Protein AF-0000000078665492 (afdb_homodimer)

Sequence (278 aa):
MVQIDEDIIRLIIKQDHVVLVGSVSAEGIPNISPRYVLGILQNEKLLFADAFTNKTFHNINSWPKVSVAIFDRDTRGGYQLKGSAEEVTDPKLVLQAETRLKEFGILEKPKKVWTLAVKEVFSLEPSAKSRHSFSPYYRMVQIDEDIIRLIIKQDHVVLVGSVSAEGIPNISPRYVLGILQNEKLLFADAFTNKTFHNINSWPKVSVAIFDRDTRGGYQLKGSAEEVTDPKLVLQAETRLKEFGILEKPKKVWTLAVKEVFSLEPSAKSRHSFSPYYR

Structure (mmCIF, N/CA/C/O backbone):
data_AF-0000000078665492-model_v1
#
loop_
_entity.id
_entity.type
_entity.pdbx_description
1 polymer "Putative pyridoxamine 5'-phosphate oxidase FMN-binding protein"
#
loop_
_atom_site.group_PDB
_atom_site.id
_atom_site.type_symbol
_atom_site.label_atom_id
_atom_site.label_alt_id
_atom_site.label_comp_id
_atom_site.label_asym_id
_atom_site.label_entity_id
_atom_site.label_seq_id
_atom_site.pdbx_PDB_ins_code
_atom_site.Cartn_x
_atom_site.Cartn_y
_atom_site.Cartn_z
_atom_site.occupancy
_atom_site.B_iso_or_equiv
_atom_site.auth_seq_id
_atom_site.auth_comp_id
_atom_site.auth_asym_id
_atom_site.auth_atom_id
_atom_site.pdbx_PDB_model_num
ATOM 1 N N . MET A 1 1 ? 18.812 14.086 7.527 1 66.5 1 MET A N 1
ATOM 2 C CA . MET A 1 1 ? 17.484 13.672 7.094 1 66.5 1 MET A CA 1
ATOM 3 C C . MET A 1 1 ? 17.406 13.57 5.574 1 66.5 1 MET A C 1
ATOM 5 O O . MET A 1 1 ? 18.172 14.227 4.871 1 66.5 1 MET A O 1
ATOM 9 N N . VAL A 1 2 ? 16.672 12.555 5.051 1 83.81 2 VAL A N 1
ATOM 10 C CA . VAL A 1 2 ? 16.562 12.328 3.613 1 83.81 2 VAL A CA 1
ATOM 11 C C . VAL A 1 2 ? 15.617 13.352 2.992 1 83.81 2 VAL A C 1
ATOM 13 O O . VAL A 1 2 ? 14.594 13.695 3.58 1 83.81 2 VAL A O 1
ATOM 16 N N . GLN A 1 3 ? 16.016 13.945 1.972 1 89 3 GLN A N 1
ATOM 17 C CA . GLN A 1 3 ? 15.195 14.953 1.305 1 89 3 GLN A CA 1
ATOM 18 C C . GLN A 1 3 ? 14.234 14.312 0.306 1 89 3 GLN A C 1
ATOM 20 O O . GLN A 1 3 ? 14.602 13.359 -0.39 1 89 3 GLN A O 1
ATOM 25 N N . ILE A 1 4 ? 13.023 14.875 0.315 1 94.56 4 ILE A N 1
ATOM 26 C CA . ILE A 1 4 ? 12.047 14.539 -0.717 1 94.56 4 ILE A CA 1
ATOM 27 C C . ILE A 1 4 ? 12.375 15.297 -2.002 1 94.56 4 ILE A C 1
ATOM 29 O O . ILE A 1 4 ? 12.133 16.5 -2.092 1 94.56 4 ILE A O 1
ATOM 33 N N . ASP A 1 5 ? 12.828 14.594 -2.982 1 92.19 5 ASP A N 1
ATOM 34 C CA . ASP A 1 5 ? 13.352 15.266 -4.164 1 92.19 5 ASP A CA 1
ATOM 35 C C . ASP A 1 5 ? 12.227 15.688 -5.105 1 92.19 5 ASP A C 1
ATOM 37 O O . ASP A 1 5 ? 11.062 15.352 -4.875 1 92.19 5 ASP A O 1
ATOM 41 N N . GLU A 1 6 ? 12.617 16.5 -6.09 1 95 6 GLU A N 1
ATOM 42 C CA . GLU A 1 6 ? 11.664 17.109 -7.016 1 95 6 GLU A CA 1
ATOM 43 C C . GLU A 1 6 ? 10.898 16.047 -7.789 1 95 6 GLU A C 1
ATOM 45 O O . GLU A 1 6 ? 9.719 16.219 -8.102 1 95 6 GLU A O 1
ATOM 50 N N . ASP A 1 7 ? 11.547 14.953 -8.102 1 95.25 7 ASP A N 1
ATOM 51 C CA . ASP A 1 7 ? 10.891 13.875 -8.836 1 95.25 7 ASP A CA 1
ATOM 52 C C . ASP A 1 7 ? 9.734 13.281 -8.023 1 95.25 7 ASP A C 1
ATOM 54 O O . ASP A 1 7 ? 8.688 12.945 -8.578 1 95.25 7 ASP A O 1
ATOM 58 N N . ILE A 1 8 ? 9.984 13.156 -6.738 1 96.88 8 ILE A N 1
ATOM 59 C CA . ILE A 1 8 ? 8.953 12.625 -5.855 1 96.88 8 ILE A CA 1
ATOM 60 C C . ILE A 1 8 ? 7.789 13.609 -5.773 1 96.88 8 ILE A C 1
ATOM 62 O O . ILE A 1 8 ? 6.625 13.219 -5.867 1 96.88 8 ILE A O 1
ATOM 66 N N . ILE A 1 9 ? 8.117 14.883 -5.648 1 97.38 9 ILE A N 1
ATOM 67 C CA . ILE A 1 9 ? 7.098 15.914 -5.559 1 97.38 9 ILE A CA 1
ATOM 68 C C . ILE A 1 9 ? 6.266 15.938 -6.84 1 97.38 9 ILE A C 1
ATOM 70 O O . ILE A 1 9 ? 5.035 16 -6.785 1 97.38 9 ILE A O 1
ATOM 74 N N . ARG A 1 10 ? 6.883 15.836 -7.953 1 97.25 10 ARG A N 1
ATOM 75 C CA . ARG A 1 10 ? 6.191 15.82 -9.242 1 97.25 10 ARG A CA 1
ATOM 76 C C . ARG A 1 10 ? 5.25 14.625 -9.344 1 97.25 10 ARG A C 1
ATOM 78 O O . ARG A 1 10 ? 4.137 14.75 -9.859 1 97.25 10 ARG A O 1
ATOM 85 N N . LEU A 1 11 ? 5.703 13.539 -8.867 1 97.75 11 LEU A N 1
ATOM 86 C CA . LEU A 1 11 ? 4.871 12.344 -8.93 1 97.75 11 LEU A CA 1
ATOM 87 C C . LEU A 1 11 ? 3.666 12.477 -8.008 1 97.75 11 LEU A C 1
ATOM 89 O O . LEU A 1 11 ? 2.566 12.031 -8.352 1 97.75 11 LEU A O 1
ATOM 93 N N . ILE A 1 12 ? 3.875 13.094 -6.828 1 97.94 12 ILE A N 1
ATOM 94 C CA . ILE A 1 12 ? 2.77 13.336 -5.91 1 97.94 12 ILE A CA 1
ATOM 95 C C . ILE A 1 12 ? 1.707 14.195 -6.594 1 97.94 12 ILE A C 1
ATOM 97 O O . ILE A 1 12 ? 0.513 13.898 -6.516 1 97.94 12 ILE A O 1
ATOM 101 N N . ILE A 1 13 ? 2.156 15.164 -7.273 1 97.44 13 ILE A N 1
ATOM 102 C CA . ILE A 1 13 ? 1.24 16.047 -7.992 1 97.44 13 ILE A CA 1
ATOM 103 C C . ILE A 1 13 ? 0.535 15.258 -9.094 1 97.44 13 ILE A C 1
ATOM 105 O O . ILE A 1 13 ? -0.686 15.344 -9.25 1 97.44 13 ILE A O 1
ATOM 109 N N . LYS A 1 14 ? 1.279 14.453 -9.844 1 97 14 LYS A N 1
ATOM 110 C CA . LYS A 1 14 ? 0.728 13.656 -10.93 1 97 14 LYS A CA 1
ATOM 111 C C . LYS A 1 14 ? -0.356 12.711 -10.43 1 97 14 LYS A C 1
ATOM 113 O O . LYS A 1 14 ? -1.328 12.438 -11.133 1 97 14 LYS A O 1
ATOM 118 N N . GLN A 1 15 ? -0.177 12.25 -9.219 1 96.69 15 GLN A N 1
ATOM 119 C CA . GLN A 1 15 ? -1.107 11.289 -8.633 1 96.69 15 GLN A CA 1
ATOM 120 C C . GLN A 1 15 ? -2.195 11.992 -7.828 1 96.69 15 GLN A C 1
ATOM 122 O O . GLN A 1 15 ? -2.775 11.406 -6.914 1 96.69 15 GLN A O 1
ATOM 127 N N . ASP A 1 16 ? -2.4 13.281 -8.055 1 96.38 16 ASP A N 1
ATOM 128 C CA . ASP A 1 16 ? -3.445 14.109 -7.465 1 96.38 16 ASP A CA 1
ATOM 129 C C . ASP A 1 16 ? -3.338 14.125 -5.941 1 96.38 16 ASP A C 1
ATOM 131 O O . ASP A 1 16 ? -4.352 14.086 -5.242 1 96.38 16 ASP A O 1
ATOM 135 N N . HIS A 1 17 ? -2.131 13.977 -5.41 1 97.5 17 HIS A N 1
ATOM 136 C CA . HIS A 1 17 ? -1.796 14.117 -3.998 1 97.5 17 HIS A CA 1
ATOM 137 C C . HIS A 1 17 ? -2.301 12.922 -3.193 1 97.5 17 HIS A C 1
ATOM 139 O O . HIS A 1 17 ? -2.41 13 -1.967 1 97.5 17 HIS A O 1
ATOM 145 N N . VAL A 1 18 ? -2.697 11.852 -3.885 1 97.38 18 VAL A N 1
ATOM 146 C CA . VAL A 1 18 ? -3.064 10.633 -3.166 1 97.38 18 VAL A CA 1
ATOM 147 C C . VAL A 1 18 ? -1.862 9.695 -3.09 1 97.38 18 VAL A C 1
ATOM 149 O O . VAL A 1 18 ? -1.213 9.422 -4.102 1 97.38 18 VAL A O 1
ATOM 152 N N . VAL A 1 19 ? -1.552 9.273 -1.914 1 97.88 19 VAL A N 1
ATOM 153 C CA . VAL A 1 19 ? -0.499 8.297 -1.664 1 97.88 19 VAL A CA 1
ATOM 154 C C . VAL A 1 19 ? -1.058 7.133 -0.849 1 97.88 19 VAL A C 1
ATOM 156 O O . VAL A 1 19 ? -2.158 7.223 -0.3 1 97.88 19 VAL A O 1
ATOM 159 N N . LEU A 1 20 ? -0.34 6.012 -0.846 1 98.5 20 LEU A N 1
ATOM 160 C CA . LEU A 1 20 ? -0.715 4.859 -0.037 1 98.5 20 LEU A CA 1
ATOM 161 C C . LEU A 1 20 ? 0.144 4.773 1.221 1 98.5 20 LEU A C 1
ATOM 163 O O . LEU A 1 20 ? 1.368 4.652 1.134 1 98.5 20 LEU A O 1
ATOM 167 N N . VAL A 1 21 ? -0.507 4.832 2.328 1 98.69 21 VAL A N 1
ATOM 168 C CA . VAL A 1 21 ? 0.186 4.793 3.611 1 98.69 21 VAL A CA 1
ATOM 169 C C . VAL A 1 21 ? 0.13 3.381 4.188 1 98.69 21 VAL A C 1
ATOM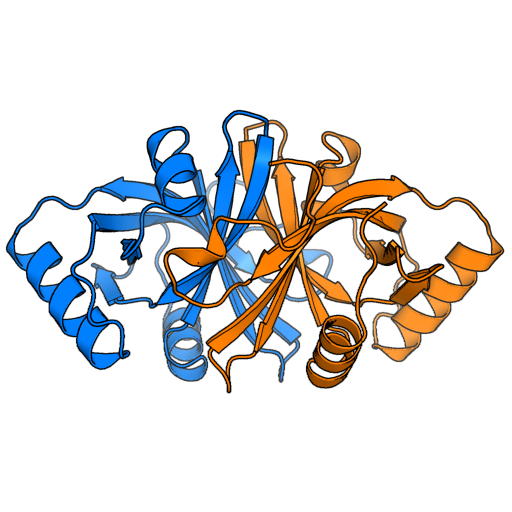 171 O O . VAL A 1 21 ? -0.948 2.789 4.293 1 98.69 21 VAL A O 1
ATOM 174 N N . GLY A 1 22 ? 1.291 2.848 4.465 1 98.88 22 GLY A N 1
ATOM 175 C CA . GLY A 1 22 ? 1.431 1.56 5.125 1 98.88 22 GLY A CA 1
ATOM 176 C C . GLY A 1 22 ? 1.683 1.679 6.617 1 98.88 22 GLY A C 1
ATOM 177 O O . GLY A 1 22 ? 2.496 2.496 7.051 1 98.88 22 GLY A O 1
ATOM 178 N N . SER A 1 23 ? 0.981 0.97 7.398 1 98.81 23 SER A N 1
ATOM 179 C CA . SER A 1 23 ? 1.121 0.913 8.852 1 98.81 23 SER A CA 1
ATOM 180 C C . SER A 1 23 ? 0.968 -0.515 9.359 1 98.81 23 SER A C 1
ATOM 182 O O . SER A 1 23 ? 0.713 -1.437 8.586 1 98.81 23 SER A O 1
ATOM 184 N N . VAL A 1 24 ? 1.261 -0.702 10.688 1 98.75 24 VAL A N 1
ATOM 185 C CA . VAL A 1 24 ? 1.229 -2.043 11.258 1 98.75 24 VAL A CA 1
ATOM 186 C C . VAL A 1 24 ? 0.445 -2.031 12.562 1 98.75 24 VAL A C 1
ATOM 188 O O . VAL A 1 24 ? 0.612 -1.126 13.391 1 98.75 24 VAL A O 1
ATOM 191 N N . SER A 1 25 ? -0.443 -3.018 12.68 1 98.25 25 SER A N 1
ATOM 192 C CA . SER A 1 25 ? -1.158 -3.148 13.945 1 98.25 25 SER A CA 1
ATOM 193 C C . SER A 1 25 ? -0.258 -3.729 15.031 1 98.25 25 SER A C 1
ATOM 195 O O . SER A 1 25 ? 0.854 -4.18 14.75 1 98.25 25 SER A O 1
ATOM 197 N N . ALA A 1 26 ? -0.796 -3.732 16.234 1 96.56 26 ALA A N 1
ATOM 198 C CA . ALA A 1 26 ? -0.068 -4.297 17.359 1 96.56 26 ALA A CA 1
ATOM 199 C C . ALA A 1 26 ? 0.173 -5.793 17.172 1 96.56 26 ALA A C 1
ATOM 201 O O . ALA A 1 26 ? 1.133 -6.348 17.719 1 96.56 26 ALA A O 1
ATOM 202 N N . GLU A 1 27 ? -0.638 -6.457 16.359 1 96.62 27 GLU A N 1
ATOM 203 C CA . GLU A 1 27 ? -0.534 -7.891 16.109 1 96.62 27 GLU A CA 1
ATOM 204 C C . GLU A 1 27 ? 0.339 -8.18 14.891 1 96.62 27 GLU A C 1
ATOM 206 O O . GLU A 1 27 ? 0.448 -9.328 14.453 1 96.62 27 GLU A O 1
ATOM 211 N N . GLY A 1 28 ? 0.886 -7.137 14.32 1 97.69 28 GLY A N 1
ATOM 212 C CA . GLY A 1 28 ? 1.784 -7.312 13.188 1 97.69 28 GLY A CA 1
ATOM 213 C C . GLY A 1 28 ? 1.059 -7.418 11.859 1 97.69 28 GLY A C 1
ATOM 214 O O . GLY A 1 28 ? 1.595 -7.969 10.898 1 97.69 28 GLY A O 1
ATOM 215 N N . ILE A 1 29 ? -0.16 -6.914 11.836 1 98.25 29 ILE A N 1
ATOM 216 C CA . ILE A 1 29 ? -0.934 -6.992 10.602 1 98.25 29 ILE A CA 1
ATOM 217 C C . ILE A 1 29 ? -0.705 -5.73 9.766 1 98.25 29 ILE A C 1
ATOM 219 O O . ILE A 1 29 ? -0.976 -4.621 10.227 1 98.25 29 ILE A O 1
ATOM 223 N N . PRO A 1 30 ? -0.19 -5.914 8.562 1 98.81 30 PRO A N 1
ATOM 224 C CA . PRO A 1 30 ? 0.014 -4.734 7.719 1 98.81 30 PRO A CA 1
ATOM 225 C C . PRO A 1 30 ? -1.299 -4.113 7.246 1 98.81 30 PRO A C 1
ATOM 227 O O . PRO A 1 30 ? -2.275 -4.832 7.012 1 98.81 30 PRO A O 1
ATOM 230 N N . ASN A 1 31 ? -1.304 -2.828 7.129 1 98.75 31 ASN A N 1
ATOM 231 C CA . ASN A 1 31 ? -2.43 -2.049 6.625 1 98.75 31 ASN A CA 1
ATOM 232 C C . ASN A 1 31 ? -1.99 -1.058 5.551 1 98.75 31 ASN A C 1
ATOM 234 O O . ASN A 1 31 ? -0.923 -0.451 5.66 1 98.75 31 ASN A O 1
ATOM 238 N N . ILE A 1 32 ? -2.76 -0.939 4.5 1 98.69 32 ILE A N 1
ATOM 239 C CA . ILE A 1 32 ? -2.531 0.048 3.451 1 98.69 32 ILE A CA 1
ATOM 240 C C . ILE A 1 32 ? -3.75 0.958 3.324 1 98.69 32 ILE A C 1
ATOM 242 O O . ILE A 1 32 ? -4.879 0.48 3.197 1 98.69 32 ILE A O 1
ATOM 246 N N . SER A 1 33 ? -3.559 2.236 3.311 1 97.44 33 SER A N 1
ATOM 247 C CA . SER A 1 33 ? -4.668 3.18 3.211 1 97.44 33 SER A CA 1
ATOM 248 C C . SER A 1 33 ? -4.312 4.359 2.316 1 97.44 33 SER A C 1
ATOM 250 O O . SER A 1 33 ? -3.266 4.988 2.496 1 97.44 33 SER A O 1
ATOM 252 N N . PRO A 1 34 ? -5.164 4.648 1.38 1 97.12 34 PRO A N 1
ATOM 253 C CA . PRO A 1 34 ? -4.953 5.887 0.629 1 97.12 34 PRO A CA 1
ATOM 254 C C . PRO A 1 34 ? -5.137 7.137 1.488 1 97.12 34 PRO A C 1
ATOM 256 O O . PRO A 1 34 ? -6.055 7.195 2.309 1 97.12 34 PRO A O 1
ATOM 259 N N . ARG A 1 35 ? -4.203 8.078 1.343 1 96.31 35 ARG A N 1
ATOM 260 C CA . ARG A 1 35 ? -4.266 9.359 2.041 1 96.31 35 ARG A CA 1
ATOM 261 C C . ARG A 1 35 ? -3.863 10.508 1.12 1 96.31 35 ARG A C 1
ATOM 263 O O . ARG A 1 35 ? -3.137 10.297 0.146 1 96.31 35 ARG A O 1
ATOM 270 N N . TYR A 1 36 ? -4.332 11.656 1.515 1 97.19 36 TYR A N 1
ATOM 271 C CA . TYR A 1 36 ? -3.895 12.852 0.804 1 97.19 36 TYR A CA 1
ATOM 272 C C . TYR A 1 36 ? -2.625 13.422 1.423 1 97.19 36 TYR A C 1
ATOM 274 O O . TYR A 1 36 ? -2.506 13.5 2.648 1 97.19 36 TYR A O 1
ATOM 282 N N . VAL A 1 37 ? -1.683 13.711 0.567 1 97.88 37 VAL A N 1
ATOM 283 C CA . VAL A 1 37 ? -0.587 14.57 1 1 97.88 37 VAL A CA 1
ATOM 284 C C . VAL A 1 37 ? -1.088 16 1.151 1 97.88 37 VAL A C 1
ATOM 286 O O . VAL A 1 37 ? -1.472 16.641 0.167 1 97.88 37 VAL A O 1
ATOM 289 N N . LEU A 1 38 ? -1.012 16.5 2.334 1 98 38 LEU A N 1
ATOM 290 C CA . LEU A 1 38 ? -1.598 17.797 2.641 1 98 38 LEU A CA 1
ATOM 291 C C . LEU A 1 38 ? -0.539 18.906 2.604 1 98 38 LEU A C 1
ATOM 293 O O . LEU A 1 38 ? -0.868 20.094 2.637 1 98 38 LEU A O 1
ATOM 297 N N . GLY A 1 39 ? 0.689 18.469 2.559 1 97 39 GLY A N 1
ATOM 298 C CA . GLY A 1 39 ? 1.821 19.375 2.49 1 97 39 GLY A CA 1
ATOM 299 C C . GLY A 1 39 ? 3.16 18.672 2.6 1 97 39 GLY A C 1
ATOM 300 O O . GLY A 1 39 ? 3.223 17.5 2.988 1 97 39 GLY A O 1
ATOM 301 N N . ILE A 1 40 ? 4.141 19.328 2.117 1 97.12 40 ILE A N 1
ATOM 302 C CA . ILE A 1 40 ? 5.531 18.922 2.293 1 97.12 40 ILE A CA 1
ATOM 303 C C . ILE A 1 40 ? 6.293 20.016 3.051 1 97.12 40 ILE A C 1
ATOM 305 O O . ILE A 1 40 ? 6.359 21.156 2.604 1 97.12 40 ILE A O 1
ATOM 309 N N . LEU A 1 41 ? 6.82 19.594 4.23 1 95.19 41 LEU A N 1
ATOM 310 C CA . LEU A 1 41 ? 7.496 20.562 5.09 1 95.19 41 LEU A CA 1
ATOM 311 C C . LEU A 1 41 ? 9.008 20.422 4.98 1 95.19 41 LEU A C 1
ATOM 313 O O . LEU A 1 41 ? 9.555 19.328 5.207 1 95.19 41 LEU A O 1
ATOM 317 N N . GLN A 1 42 ? 9.688 21.484 4.633 1 92.75 42 GLN A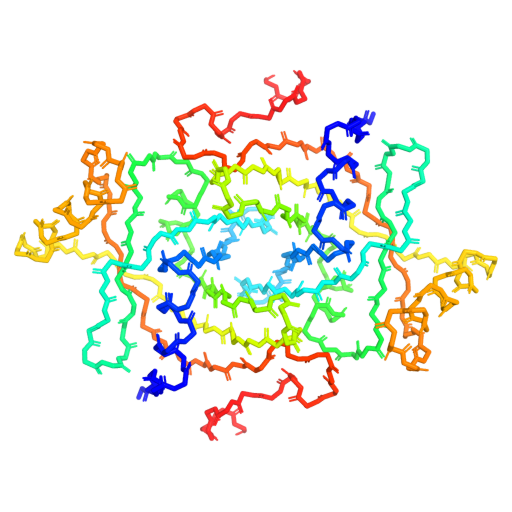 N 1
ATOM 318 C CA . GLN A 1 42 ? 11.141 21.578 4.566 1 92.75 42 GLN A CA 1
ATOM 319 C C . GLN A 1 42 ? 11.727 20.5 3.668 1 92.75 42 GLN A C 1
ATOM 321 O O . GLN A 1 42 ? 12.82 20 3.92 1 92.75 42 GLN A O 1
ATOM 326 N N . ASN A 1 43 ? 10.961 19.953 2.795 1 93.06 43 ASN A N 1
ATOM 327 C CA . ASN A 1 43 ? 11.328 18.906 1.856 1 93.06 43 ASN A CA 1
ATOM 328 C C . ASN A 1 43 ? 11.789 17.641 2.584 1 93.06 43 ASN A C 1
ATOM 330 O O . ASN A 1 43 ? 12.555 16.859 2.035 1 93.06 43 ASN A O 1
ATOM 334 N N . GLU A 1 44 ? 11.352 17.484 3.84 1 95.12 44 GLU A N 1
ATOM 335 C CA . GLU A 1 44 ? 11.812 16.344 4.617 1 95.12 44 GLU A CA 1
ATOM 336 C C . GLU A 1 44 ? 10.641 15.594 5.25 1 95.12 44 GLU A C 1
ATOM 338 O O . GLU A 1 44 ? 10.789 14.453 5.684 1 95.12 44 GLU A O 1
ATOM 343 N N . LYS A 1 45 ? 9.523 16.328 5.34 1 97 45 LYS A N 1
ATOM 344 C CA . LYS A 1 45 ? 8.375 15.742 6.023 1 97 45 LYS A CA 1
ATOM 345 C C . LYS A 1 45 ? 7.129 15.781 5.145 1 97 45 LYS A C 1
ATOM 347 O O . LYS A 1 45 ? 6.879 16.766 4.457 1 97 45 LYS A O 1
ATOM 352 N N . LEU A 1 46 ? 6.426 14.766 5.125 1 97.81 46 LEU A N 1
ATOM 353 C CA . LEU A 1 46 ? 5.109 14.719 4.496 1 97.81 46 LEU A CA 1
ATOM 354 C C . LEU A 1 46 ? 4.008 14.953 5.523 1 97.81 46 LEU A C 1
ATOM 356 O O . LEU A 1 46 ? 4.023 14.359 6.602 1 97.81 46 LEU A O 1
ATOM 360 N N . LEU A 1 47 ? 3.119 15.836 5.211 1 98.31 47 LEU A N 1
ATOM 361 C CA . LEU A 1 47 ? 1.971 16.125 6.062 1 98.31 47 LEU A CA 1
ATOM 362 C C . LEU A 1 47 ? 0.733 15.375 5.578 1 98.31 47 LEU A C 1
ATOM 364 O O . LEU A 1 47 ? 0.385 15.445 4.398 1 98.31 47 LEU A O 1
ATOM 368 N N . PHE A 1 48 ? 0.111 14.57 6.441 1 98.31 48 PHE A N 1
ATOM 369 C CA . PHE A 1 48 ? -1.171 13.93 6.164 1 98.31 48 PHE A CA 1
ATOM 370 C C . PHE A 1 48 ? -2.027 13.875 7.426 1 98.31 48 PHE A C 1
ATOM 372 O O . PHE A 1 48 ? -1.606 14.32 8.492 1 98.31 48 PHE A O 1
ATOM 379 N N . ALA A 1 49 ? -3.303 13.383 7.281 1 97.81 49 ALA A N 1
ATOM 380 C CA . ALA A 1 49 ? -4.195 13.414 8.438 1 97.81 49 ALA A CA 1
ATOM 381 C C . ALA A 1 49 ? -5.156 12.227 8.414 1 97.81 49 ALA A C 1
ATOM 383 O O . ALA A 1 49 ? -5.344 11.594 7.375 1 97.81 49 ALA A O 1
ATOM 384 N N . ASP A 1 50 ? -5.59 11.898 9.578 1 96.38 50 ASP A N 1
ATOM 385 C CA . ASP A 1 50 ? -6.711 10.977 9.727 1 96.38 50 ASP A CA 1
ATOM 386 C C . ASP A 1 50 ? -8.008 11.734 10.023 1 96.38 50 ASP A C 1
ATOM 388 O O . ASP A 1 50 ? -8.141 12.367 11.078 1 96.38 50 ASP A O 1
ATOM 392 N N . ALA A 1 51 ? -8.922 11.617 9.039 1 94.62 51 ALA A N 1
ATOM 393 C CA . ALA A 1 51 ? -10.242 12.203 9.25 1 94.62 51 ALA A CA 1
ATOM 394 C C . ALA A 1 51 ? -11.133 11.266 10.062 1 94.62 51 ALA A C 1
ATOM 396 O O . ALA A 1 51 ? -12.109 11.711 10.68 1 94.62 51 ALA A O 1
ATOM 397 N N . PHE A 1 52 ? -10.828 10.023 10.055 1 92.38 52 PHE A N 1
ATOM 398 C CA . PHE A 1 52 ? -11.555 8.992 10.773 1 92.38 52 PHE A CA 1
ATOM 399 C C . PHE A 1 52 ? -10.617 8.203 11.68 1 92.38 52 PHE A C 1
ATOM 401 O O . PHE A 1 52 ? -9.398 8.25 11.516 1 92.38 52 PHE A O 1
ATOM 408 N N . THR A 1 53 ? -11.195 7.547 12.656 1 92.88 53 THR A N 1
ATOM 409 C CA . THR A 1 53 ? -10.383 6.754 13.578 1 92.88 53 THR A CA 1
ATOM 410 C C . THR A 1 53 ? -10.359 5.289 13.148 1 92.88 53 THR A C 1
ATOM 412 O O . THR A 1 53 ? -10.695 4.402 13.938 1 92.88 53 THR A O 1
ATOM 415 N N . ASN A 1 54 ? -9.938 5.117 11.875 1 93.25 54 ASN A N 1
ATOM 416 C CA . ASN A 1 54 ? -9.844 3.768 11.328 1 93.25 54 ASN A CA 1
ATOM 417 C C . ASN A 1 54 ? -8.508 3.121 11.664 1 93.25 54 ASN A C 1
ATOM 419 O O . ASN A 1 54 ? -7.824 3.543 12.602 1 93.25 54 ASN A O 1
ATOM 423 N N . LYS A 1 55 ? -8.125 2.068 11.008 1 96.12 55 LYS A N 1
ATOM 424 C CA . LYS A 1 55 ? -6.996 1.206 11.352 1 96.12 55 LYS A CA 1
ATOM 425 C C . LYS A 1 55 ? -5.691 1.995 11.375 1 96.12 55 LYS A C 1
ATOM 427 O O . LYS A 1 55 ? -4.887 1.847 12.297 1 96.12 55 LYS A O 1
ATOM 432 N N . THR A 1 56 ? -5.449 2.824 10.352 1 97.44 56 THR A N 1
ATOM 433 C CA . THR A 1 56 ? -4.207 3.586 10.281 1 97.44 56 THR A CA 1
ATOM 434 C C . THR A 1 56 ? -4.066 4.496 11.5 1 97.44 56 THR A C 1
ATOM 436 O O . THR A 1 56 ? -2.98 4.605 12.07 1 97.44 56 THR A O 1
ATOM 439 N N . PHE A 1 57 ? -5.188 5.102 11.938 1 97.19 57 PHE A N 1
ATOM 440 C CA . PHE A 1 57 ? -5.203 5.949 13.125 1 97.19 57 PHE A CA 1
ATOM 441 C C . PHE A 1 57 ? -4.719 5.18 14.352 1 97.19 57 PHE A C 1
ATOM 443 O O . PHE A 1 57 ? -3.811 5.633 15.047 1 97.19 57 PHE A O 1
ATOM 450 N N . HIS A 1 58 ? -5.25 4.07 14.562 1 97.56 58 HIS A N 1
ATOM 451 C CA . HIS A 1 58 ? -4.902 3.266 15.727 1 97.56 58 HIS A CA 1
ATOM 452 C C . HIS A 1 58 ? -3.49 2.701 15.609 1 97.56 58 HIS A C 1
ATOM 454 O O . HIS A 1 58 ? -2.74 2.684 16.594 1 97.56 58 HIS A O 1
ATOM 460 N N . ASN A 1 59 ? -3.148 2.244 14.414 1 98.56 59 ASN A N 1
ATOM 461 C CA . ASN A 1 59 ? -1.826 1.667 14.195 1 98.56 59 ASN A CA 1
ATOM 462 C C . ASN A 1 59 ? -0.719 2.668 14.508 1 98.56 59 ASN A C 1
ATOM 464 O O . ASN A 1 59 ? 0.21 2.355 15.258 1 98.56 59 ASN A O 1
ATOM 468 N N . ILE A 1 60 ? -0.819 3.879 13.945 1 98.31 60 ILE A N 1
ATOM 469 C CA . ILE A 1 60 ? 0.239 4.871 14.109 1 98.31 60 ILE A CA 1
ATOM 470 C C . ILE A 1 60 ? 0.356 5.27 15.578 1 98.31 60 ILE A C 1
ATOM 472 O O . ILE A 1 60 ? 1.458 5.512 16.078 1 98.31 60 ILE A O 1
ATOM 476 N N . ASN A 1 61 ? -0.766 5.297 16.281 1 97.88 61 ASN A N 1
ATOM 477 C CA . ASN A 1 61 ? -0.734 5.629 17.703 1 97.88 61 ASN A CA 1
ATOM 478 C C . ASN A 1 61 ? 0.02 4.57 18.516 1 97.88 61 ASN A C 1
ATOM 480 O O . ASN A 1 61 ? 0.664 4.891 19.516 1 97.88 61 ASN A O 1
ATOM 484 N N . SER A 1 62 ? -0.031 3.359 18.125 1 97.69 62 SER A N 1
ATOM 485 C CA . SER A 1 62 ? 0.597 2.268 18.859 1 97.69 62 SER A CA 1
ATOM 486 C C . SER A 1 62 ? 2.006 1.991 18.344 1 97.69 62 SER A C 1
ATOM 488 O O . SER A 1 62 ? 2.869 1.533 19.094 1 97.69 62 SER A O 1
ATOM 490 N N . TRP A 1 63 ? 2.256 2.186 17.062 1 98.19 63 TRP A N 1
ATOM 491 C CA . TRP A 1 63 ? 3.508 1.907 16.359 1 98.19 63 TRP A CA 1
ATOM 492 C C . TRP A 1 63 ? 3.74 2.91 15.234 1 98.19 63 TRP A C 1
ATOM 494 O O . TRP A 1 63 ? 3.176 2.773 14.148 1 98.19 63 TRP A O 1
ATOM 504 N N . PRO A 1 64 ? 4.609 3.834 15.391 1 98.38 64 PRO A N 1
ATOM 505 C CA . PRO A 1 64 ? 4.625 5.02 14.523 1 98.38 64 PRO A CA 1
ATOM 506 C C . PRO A 1 64 ? 5.375 4.789 13.219 1 98.38 64 PRO A C 1
ATOM 508 O O . PRO A 1 64 ? 5.48 5.699 12.391 1 98.38 64 PRO A O 1
ATOM 511 N N . LYS A 1 65 ? 6.008 3.586 13.039 1 98.62 65 LYS A N 1
ATOM 512 C CA . LYS A 1 65 ? 6.691 3.312 11.773 1 98.62 65 LYS A CA 1
ATOM 513 C C . LYS A 1 65 ? 5.695 3.215 10.625 1 98.62 65 LYS A C 1
ATOM 515 O O . LYS A 1 65 ? 4.711 2.479 10.703 1 98.62 65 LYS A O 1
ATOM 520 N N . VAL A 1 66 ? 6.016 3.99 9.578 1 98.62 66 VAL A N 1
ATOM 521 C CA . VAL A 1 66 ? 5.094 4.07 8.445 1 98.62 66 VAL A CA 1
ATOM 522 C C . VAL A 1 66 ? 5.883 4.039 7.141 1 98.62 66 VAL A C 1
ATOM 524 O O . VAL A 1 66 ? 7.059 4.414 7.105 1 98.62 66 VAL A O 1
ATOM 527 N N . SER A 1 67 ? 5.281 3.52 6.133 1 98.62 67 SER A N 1
ATOM 528 C CA . SER A 1 67 ? 5.73 3.65 4.75 1 98.62 67 SER A CA 1
ATOM 529 C C . SER A 1 67 ? 4.711 4.41 3.906 1 98.62 67 SER A C 1
ATOM 531 O O . SER A 1 67 ? 3.51 4.352 4.176 1 98.62 67 SER A O 1
ATOM 533 N N . VAL A 1 68 ? 5.16 5.148 2.986 1 98.69 68 VAL A N 1
ATOM 534 C CA . VAL A 1 68 ? 4.316 5.848 2.023 1 98.69 68 VAL A CA 1
ATOM 535 C C . VAL A 1 68 ? 4.746 5.496 0.603 1 98.69 68 VAL A C 1
ATOM 537 O O . VAL A 1 68 ? 5.895 5.742 0.217 1 98.69 68 VAL A O 1
ATOM 540 N N . ALA A 1 69 ? 3.861 4.93 -0.157 1 98.69 69 ALA A N 1
ATOM 541 C CA . ALA A 1 69 ? 4.145 4.57 -1.543 1 98.69 69 ALA A CA 1
ATOM 542 C C . ALA A 1 69 ? 3.42 5.5 -2.512 1 98.69 69 ALA A C 1
ATOM 544 O O . ALA A 1 69 ? 2.248 5.824 -2.311 1 98.69 69 ALA A O 1
ATOM 545 N N . ILE A 1 70 ? 4.109 5.969 -3.459 1 98.06 70 ILE A N 1
ATOM 546 C CA . ILE A 1 70 ? 3.551 6.684 -4.602 1 98.06 70 ILE A CA 1
ATOM 547 C C . ILE A 1 70 ? 3.881 5.93 -5.891 1 98.06 70 ILE A C 1
ATOM 549 O O . ILE A 1 70 ? 5.016 5.977 -6.367 1 98.06 70 ILE A O 1
ATOM 553 N N . PHE A 1 71 ? 2.855 5.297 -6.43 1 97.06 71 PHE A N 1
ATOM 554 C CA . PHE A 1 71 ? 3.055 4.371 -7.539 1 97.06 71 PHE A CA 1
ATOM 555 C C . PHE A 1 71 ? 2.443 4.926 -8.82 1 97.06 71 PHE A C 1
ATOM 557 O O . PHE A 1 71 ? 1.325 5.441 -8.805 1 97.06 71 PHE A O 1
ATOM 564 N N . ASP A 1 72 ? 3.244 4.898 -9.852 1 94.88 72 ASP A N 1
ATOM 565 C CA . ASP A 1 72 ? 2.811 5.328 -11.18 1 94.88 72 ASP A CA 1
ATOM 566 C C . ASP A 1 72 ? 2.529 4.125 -12.078 1 94.88 72 ASP A C 1
ATOM 568 O O . ASP A 1 72 ? 3.457 3.504 -12.602 1 94.88 72 ASP A O 1
ATOM 572 N N . ARG A 1 73 ? 1.285 3.902 -12.352 1 90.88 73 ARG A N 1
ATOM 573 C CA . ARG A 1 73 ? 0.877 2.738 -13.133 1 90.88 73 ARG A CA 1
ATOM 574 C C . ARG A 1 73 ? 1.378 2.842 -14.57 1 90.88 73 ARG A C 1
ATOM 576 O O . ARG A 1 73 ? 1.658 1.824 -15.211 1 90.88 73 ARG A O 1
ATOM 583 N N . ASP A 1 74 ? 1.498 4.039 -15.086 1 90.81 74 ASP A N 1
ATOM 584 C CA . ASP A 1 74 ? 1.9 4.246 -16.469 1 90.81 74 ASP A CA 1
ATOM 585 C C . ASP A 1 74 ? 3.354 3.828 -16.688 1 90.81 74 ASP A C 1
ATOM 587 O O . ASP A 1 74 ? 3.674 3.182 -17.688 1 90.81 74 ASP A O 1
ATOM 591 N N . THR A 1 75 ? 4.164 4.125 -15.75 1 90.5 75 THR A N 1
ATOM 592 C CA . THR A 1 75 ? 5.59 3.863 -15.914 1 90.5 75 THR A CA 1
ATOM 593 C C . THR A 1 75 ? 6.004 2.617 -15.133 1 90.5 75 THR A C 1
ATOM 595 O O . THR A 1 75 ? 7.125 2.131 -15.281 1 90.5 75 THR A O 1
ATOM 598 N N . ARG A 1 76 ? 5.117 2.045 -14.289 1 89.81 76 ARG A N 1
ATOM 599 C CA . ARG A 1 76 ? 5.391 0.926 -13.398 1 89.81 76 ARG A CA 1
ATOM 600 C C . ARG A 1 76 ? 6.559 1.238 -12.469 1 89.81 76 ARG A C 1
ATOM 602 O O . ARG A 1 76 ? 7.395 0.373 -12.203 1 89.81 76 ARG A O 1
ATOM 609 N N . GLY A 1 77 ? 6.656 2.475 -12.203 1 92.12 77 GLY A N 1
ATOM 610 C CA . GLY A 1 77 ? 7.66 2.99 -11.281 1 92.12 77 GLY A CA 1
ATOM 611 C C . GLY A 1 77 ? 7.062 3.715 -10.094 1 92.12 77 GLY A C 1
ATOM 612 O O . GLY A 1 77 ? 5.898 3.5 -9.75 1 92.12 77 GLY A O 1
ATOM 613 N N . GLY A 1 78 ? 7.945 4.422 -9.367 1 96.56 78 GLY A N 1
ATOM 614 C CA . GLY A 1 78 ? 7.535 5.188 -8.203 1 96.56 78 GLY A CA 1
ATOM 615 C C . GLY A 1 78 ? 8.523 5.113 -7.055 1 96.56 78 GLY A C 1
ATOM 616 O O . GLY A 1 78 ? 9.68 4.719 -7.25 1 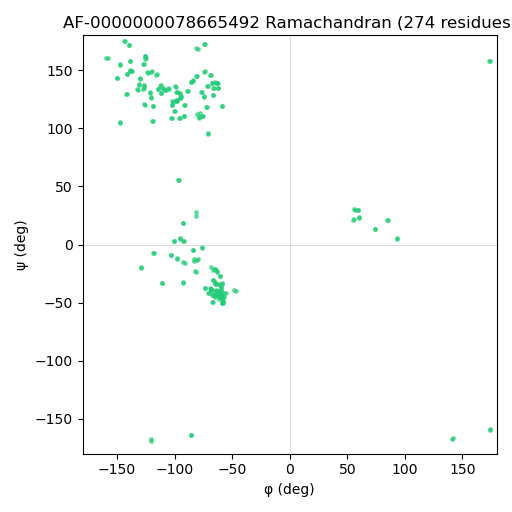96.56 78 GLY A O 1
ATOM 617 N N . TYR A 1 79 ? 7.984 5.602 -5.906 1 97.25 79 TYR A N 1
ATOM 618 C CA . TYR A 1 79 ? 8.852 5.699 -4.738 1 97.25 79 TYR A CA 1
ATOM 619 C C . TYR A 1 79 ? 8.133 5.234 -3.48 1 97.25 79 TYR A C 1
ATOM 621 O O . TYR A 1 79 ? 6.906 5.332 -3.389 1 97.25 79 TYR A O 1
ATOM 629 N N . GLN A 1 80 ? 8.938 4.707 -2.627 1 97.94 80 GLN A N 1
ATOM 630 C CA . GLN A 1 80 ? 8.484 4.449 -1.264 1 97.94 80 GLN A CA 1
ATOM 631 C C . GLN A 1 80 ? 9.336 5.207 -0.249 1 97.94 80 GLN A C 1
ATOM 633 O O . GLN A 1 80 ? 10.57 5.168 -0.31 1 97.94 80 GLN A O 1
ATOM 638 N N . LEU A 1 81 ? 8.672 5.949 0.564 1 97.88 81 LEU A N 1
ATOM 639 C CA . LEU A 1 81 ? 9.297 6.676 1.664 1 97.88 81 LEU A CA 1
ATOM 640 C C . LEU A 1 81 ? 9.008 5.996 2.998 1 97.88 81 LEU A C 1
ATOM 642 O O . LEU A 1 81 ? 7.871 5.586 3.256 1 97.88 81 LEU A O 1
ATOM 646 N N . LYS A 1 82 ? 10.023 5.84 3.811 1 98 82 LYS A N 1
ATOM 647 C CA . LYS A 1 82 ? 9.844 5.223 5.121 1 98 82 LYS A CA 1
ATOM 648 C C . LYS A 1 82 ? 10.328 6.145 6.234 1 98 82 LYS A C 1
ATOM 650 O O . LYS A 1 82 ? 11.297 6.887 6.055 1 98 82 LYS A O 1
ATOM 655 N N . GLY A 1 83 ? 9.68 6.027 7.305 1 97.62 83 GLY A N 1
ATOM 656 C CA . GLY A 1 83 ? 10.039 6.797 8.484 1 97.62 83 GLY A CA 1
ATOM 657 C C . GLY A 1 83 ? 9.062 6.629 9.633 1 97.62 83 GLY A C 1
ATOM 658 O O . GLY A 1 83 ? 8.391 5.602 9.734 1 97.62 83 GLY A O 1
ATOM 659 N N . SER A 1 84 ? 9.086 7.594 10.531 1 98.06 84 SER A N 1
ATOM 660 C CA . SER A 1 84 ? 8.18 7.602 11.672 1 98.06 84 SER A CA 1
ATOM 661 C C . SER A 1 84 ? 7.203 8.773 11.602 1 98.06 84 SER A C 1
ATOM 663 O O . SER A 1 84 ? 7.594 9.891 11.266 1 98.06 84 SER A O 1
ATOM 665 N N . ALA A 1 85 ? 5.988 8.422 11.852 1 98.44 85 ALA A N 1
ATOM 666 C CA . ALA A 1 85 ? 4.965 9.461 11.914 1 98.44 85 ALA A CA 1
ATOM 667 C C . ALA A 1 85 ? 4.922 10.102 13.305 1 98.44 85 ALA A C 1
ATOM 669 O O . ALA A 1 85 ? 5.059 9.406 14.312 1 98.44 85 ALA A O 1
ATOM 670 N N . GLU A 1 86 ? 4.734 11.359 13.305 1 97.56 86 GLU A N 1
ATOM 671 C CA . GLU A 1 86 ? 4.582 12.117 14.547 1 97.56 86 GLU A CA 1
ATOM 672 C C . GLU A 1 86 ? 3.346 13.008 14.5 1 97.56 86 GLU A C 1
ATOM 674 O O . GLU A 1 86 ? 3.049 13.609 13.461 1 97.56 86 GLU A O 1
ATOM 679 N N . GLU A 1 87 ? 2.713 13.102 15.586 1 98.31 87 GLU A N 1
ATOM 680 C CA . GLU A 1 87 ? 1.527 13.953 15.641 1 98.31 87 GLU A CA 1
ATOM 681 C C . GLU A 1 87 ? 1.905 15.43 15.578 1 98.31 87 GLU A C 1
ATOM 683 O O . GLU A 1 87 ? 2.863 15.859 16.219 1 98.31 87 GLU A O 1
ATOM 688 N N . VAL A 1 88 ? 1.151 16.141 14.781 1 97.62 88 VAL A N 1
ATOM 689 C CA . VAL A 1 88 ? 1.278 17.578 14.695 1 97.62 88 VAL A CA 1
ATOM 690 C C . VAL A 1 88 ? 0.265 18.25 15.625 1 97.62 88 VAL A C 1
ATOM 692 O O . VAL A 1 88 ? -0.94 18.016 15.508 1 97.62 88 VAL A O 1
ATOM 695 N N . THR A 1 89 ? 0.787 19.125 16.484 1 96.19 89 THR A N 1
ATOM 696 C CA . THR A 1 89 ? -0.116 19.781 17.422 1 96.19 89 THR A CA 1
ATOM 697 C C . THR A 1 89 ? -0.123 21.281 17.203 1 96.19 89 THR A C 1
ATOM 699 O O . THR A 1 89 ? -0.97 21.984 17.75 1 96.19 89 THR A O 1
ATOM 702 N N . ASP A 1 90 ? 0.748 21.797 16.344 1 96.38 90 ASP A N 1
ATOM 703 C CA . ASP A 1 90 ? 0.738 23.219 15.977 1 96.38 90 ASP A CA 1
ATOM 704 C C . ASP A 1 90 ? -0.6 23.609 15.367 1 96.38 90 ASP A C 1
ATOM 706 O O . ASP A 1 90 ? -0.985 23.109 14.312 1 96.38 90 ASP A O 1
ATOM 710 N N . PRO A 1 91 ? -1.271 24.516 15.992 1 97 91 PRO A N 1
ATOM 711 C CA . PRO A 1 91 ? -2.613 24.859 15.516 1 97 91 PRO A CA 1
ATOM 712 C C . PRO A 1 91 ? -2.615 25.375 14.078 1 97 91 PRO A C 1
ATOM 714 O O . PRO A 1 91 ? -3.576 25.156 13.344 1 97 91 PRO A O 1
ATOM 717 N N . LYS A 1 92 ? -1.629 26.094 13.742 1 96.81 92 LYS A N 1
ATOM 718 C CA . LYS A 1 92 ? -1.554 26.609 12.383 1 96.81 92 LYS A CA 1
ATOM 719 C C . LYS A 1 92 ? -1.477 25.484 11.359 1 96.81 92 LYS A C 1
ATOM 721 O O . LYS A 1 92 ? -2.162 25.531 10.336 1 96.81 92 LYS A O 1
ATOM 726 N N . LEU A 1 93 ? -0.652 24.516 11.648 1 96.44 93 LEU A N 1
ATOM 727 C CA . LEU A 1 93 ? -0.498 23.375 10.742 1 96.44 93 LEU A CA 1
ATOM 728 C C . LEU A 1 93 ? -1.76 22.516 10.719 1 96.44 93 LEU A C 1
ATOM 730 O O . LEU A 1 93 ? -2.133 21.984 9.672 1 96.44 93 LEU A O 1
ATOM 734 N N . VAL A 1 94 ? -2.385 22.359 11.844 1 97.69 94 VAL A N 1
ATOM 735 C CA . VAL A 1 94 ? -3.621 21.594 11.922 1 97.69 94 VAL A CA 1
ATOM 736 C C . VAL A 1 94 ? -4.707 22.266 11.086 1 97.69 94 VAL A C 1
ATOM 738 O O . VAL A 1 94 ? -5.422 21.594 10.336 1 97.69 94 VAL A O 1
ATOM 741 N N . LEU A 1 95 ? -4.805 23.594 11.188 1 97.31 95 LEU A N 1
ATOM 742 C CA . LEU A 1 95 ? -5.785 24.344 10.406 1 97.31 95 LEU A CA 1
ATOM 743 C C . LEU A 1 95 ? -5.496 24.219 8.914 1 97.31 95 LEU A C 1
ATOM 745 O O . LEU A 1 95 ? -6.418 24.078 8.109 1 97.31 95 LEU A O 1
ATOM 749 N N . GLN A 1 96 ? -4.238 24.328 8.617 1 96.69 96 GLN A N 1
ATOM 750 C CA . GLN A 1 96 ? -3.842 24.141 7.227 1 96.69 96 GLN A CA 1
ATOM 751 C C . GLN A 1 96 ? -4.27 22.766 6.707 1 96.69 96 GLN A C 1
ATOM 753 O O . GLN A 1 96 ? -4.766 22.656 5.586 1 96.69 96 GLN A O 1
ATOM 758 N N . ALA A 1 97 ? -4.047 21.734 7.473 1 97.31 97 ALA A N 1
ATOM 759 C CA . ALA A 1 97 ? -4.422 20.375 7.098 1 97.31 97 ALA A CA 1
ATOM 760 C C . ALA A 1 97 ? -5.934 20.25 6.906 1 97.31 97 ALA A C 1
ATOM 762 O O . ALA A 1 97 ? -6.398 19.625 5.949 1 97.31 97 ALA A O 1
ATOM 763 N N . GLU A 1 98 ? -6.645 20.859 7.805 1 97.5 98 GLU A N 1
ATOM 764 C CA . GLU A 1 98 ? -8.102 20.828 7.719 1 97.5 98 GLU A CA 1
ATOM 765 C C . GLU A 1 98 ? -8.586 21.484 6.422 1 97.5 98 GLU A C 1
ATOM 767 O O . GLU A 1 98 ? -9.461 20.938 5.742 1 97.5 98 GLU A O 1
ATOM 772 N N . THR A 1 99 ? -8.039 22.656 6.105 1 97.88 99 THR A N 1
ATOM 773 C CA . THR A 1 99 ? -8.398 23.359 4.883 1 97.88 99 THR A CA 1
ATOM 774 C C . THR A 1 99 ? -8.102 22.516 3.652 1 97.88 99 THR A C 1
ATOM 776 O O . THR A 1 99 ? -8.938 22.391 2.758 1 97.88 99 THR A O 1
ATOM 779 N N . ARG A 1 100 ? -6.934 21.922 3.672 1 96.94 100 ARG A N 1
ATOM 780 C CA . ARG A 1 100 ? -6.523 21.109 2.541 1 96.94 100 ARG A CA 1
ATOM 781 C C . ARG A 1 100 ? -7.426 19.891 2.398 1 96.94 100 ARG A C 1
ATOM 783 O O . ARG A 1 100 ? -7.777 19.5 1.283 1 96.94 100 ARG A O 1
ATOM 790 N N . LEU A 1 101 ? -7.773 19.219 3.479 1 96.25 101 LEU A N 1
ATOM 791 C CA . LEU A 1 101 ? -8.68 18.078 3.453 1 96.25 101 LEU A CA 1
ATOM 792 C C . LEU A 1 101 ? -10.008 18.453 2.801 1 96.25 101 LEU A C 1
ATOM 794 O O . LEU A 1 101 ? -10.531 17.688 1.98 1 96.25 101 LEU A O 1
ATOM 798 N N . LYS A 1 102 ? -10.484 19.641 3.146 1 96.12 102 LYS A N 1
ATOM 799 C CA . LYS A 1 102 ? -11.742 20.109 2.58 1 96.12 102 LYS A CA 1
ATOM 800 C C . LYS A 1 102 ? -11.625 20.297 1.071 1 96.12 102 LYS A C 1
ATOM 802 O O . LYS A 1 102 ? -12.57 20 0.331 1 96.12 102 LYS A O 1
ATOM 807 N N . GLU A 1 103 ? -10.508 20.812 0.628 1 96.25 103 GLU A N 1
ATOM 808 C CA . GLU A 1 103 ? -10.266 21 -0.799 1 96.25 103 GLU A CA 1
ATOM 809 C C . GLU A 1 103 ? -10.312 19.672 -1.544 1 96.25 103 GLU A C 1
ATOM 811 O O . GLU A 1 103 ? -10.648 19.625 -2.73 1 96.25 103 GLU A O 1
ATOM 816 N N . PHE A 1 104 ? -10 18.594 -0.811 1 93.88 104 PHE A N 1
ATOM 817 C CA . PHE A 1 104 ? -10 17.266 -1.434 1 93.88 104 PHE A CA 1
ATOM 818 C C . PHE A 1 104 ? -11.328 16.562 -1.211 1 93.88 104 PHE A C 1
ATOM 820 O O . PHE A 1 104 ? -11.461 15.375 -1.497 1 93.88 104 PHE A O 1
ATOM 827 N N . GLY A 1 105 ? -12.281 17.25 -0.622 1 92.94 105 GLY A N 1
ATOM 828 C CA . GLY A 1 105 ? -13.641 16.75 -0.517 1 92.94 105 GLY A CA 1
ATOM 829 C C . GLY A 1 105 ? -13.906 16.016 0.78 1 92.94 105 GLY A C 1
ATOM 830 O O . GLY A 1 105 ? -14.93 15.336 0.918 1 92.94 105 GLY A O 1
ATOM 831 N N . ILE A 1 106 ? -12.953 16 1.667 1 93.94 106 ILE A N 1
ATOM 832 C CA . ILE A 1 106 ? -13.164 15.438 2.994 1 93.94 106 ILE A CA 1
ATOM 833 C C . ILE A 1 106 ? -13.625 16.531 3.957 1 93.94 106 ILE A C 1
ATOM 835 O O . ILE A 1 106 ? -12.828 17.375 4.363 1 93.94 106 ILE A O 1
ATOM 839 N N . LEU A 1 107 ? -14.812 16.438 4.348 1 93.69 107 LEU A N 1
ATOM 840 C CA . LEU A 1 107 ? -15.406 17.547 5.102 1 93.69 107 LEU A CA 1
ATOM 841 C C . LEU A 1 107 ? -15.227 17.328 6.602 1 93.69 107 LEU A C 1
ATOM 843 O O . LEU A 1 107 ? -15.367 18.266 7.387 1 93.69 107 LEU A O 1
ATOM 847 N N . GLU A 1 108 ? -14.891 16.125 6.93 1 93 108 GLU A N 1
ATOM 848 C CA . GLU A 1 108 ? -14.625 15.836 8.336 1 93 108 GLU A CA 1
ATOM 849 C C . GLU A 1 108 ? -13.406 16.609 8.836 1 93 108 GLU A C 1
ATOM 851 O O . GLU A 1 108 ? -12.414 16.734 8.125 1 93 108 GLU A O 1
ATOM 856 N N . LYS A 1 109 ? -13.547 17.094 10.055 1 94.56 109 LYS A N 1
ATOM 857 C CA . LYS A 1 109 ? -12.352 17.625 10.711 1 94.56 109 LYS A CA 1
ATOM 858 C C . LYS A 1 109 ? -11.359 16.516 11.023 1 94.56 109 LYS A C 1
ATOM 860 O O . LYS A 1 109 ? -11.75 15.422 11.469 1 94.56 109 LYS A O 1
ATOM 865 N N . PRO A 1 110 ? -10.094 16.828 10.789 1 96.5 110 PRO A N 1
ATOM 866 C CA . PRO A 1 110 ? -9.141 15.766 11.109 1 96.5 110 PRO A CA 1
ATOM 867 C C . PRO A 1 110 ? -9.141 15.398 12.594 1 96.5 110 PRO A C 1
ATOM 869 O O . PRO A 1 110 ? -9.172 16.297 13.453 1 96.5 110 PRO A O 1
ATOM 872 N N . LYS A 1 111 ? -9.148 14.148 12.867 1 96.62 111 LYS A N 1
ATOM 873 C CA . LYS A 1 111 ? -9 13.648 14.234 1 96.62 111 LYS A CA 1
ATOM 874 C C . LYS A 1 111 ? -7.555 13.789 14.711 1 96.62 111 LYS A C 1
ATOM 876 O O . LYS A 1 111 ? -7.305 14.078 15.883 1 96.62 111 LYS A O 1
ATOM 881 N N . LYS A 1 112 ? -6.633 13.562 13.805 1 97.88 112 LYS A N 1
ATOM 882 C CA . LYS A 1 112 ? -5.207 13.742 14.055 1 97.88 112 LYS A CA 1
ATOM 883 C C . LYS A 1 112 ? -4.469 14.133 12.773 1 97.88 112 LYS A C 1
ATOM 885 O O . LYS A 1 112 ? -4.789 13.641 11.688 1 97.88 112 LYS A O 1
ATOM 890 N N . VAL A 1 113 ? -3.479 15 12.914 1 98.44 113 VAL A N 1
ATOM 891 C CA . VAL A 1 113 ? -2.574 15.383 11.836 1 98.44 113 VAL A CA 1
ATOM 892 C C . VAL A 1 113 ? -1.183 14.812 12.102 1 98.44 113 VAL A C 1
ATOM 894 O O . VAL A 1 113 ? -0.694 14.852 13.234 1 98.44 113 VAL A O 1
ATOM 897 N N . TRP A 1 114 ? -0.596 14.234 11.055 1 98.56 114 TRP A N 1
ATOM 898 C CA . TRP A 1 114 ? 0.706 13.586 11.188 1 98.56 114 TRP A CA 1
ATOM 899 C C . TRP A 1 114 ? 1.731 14.242 10.266 1 98.56 114 TRP A C 1
ATOM 901 O O . TRP A 1 114 ? 1.386 14.727 9.188 1 98.56 114 TRP A O 1
ATOM 911 N N . THR A 1 115 ? 2.969 14.227 10.727 1 98 115 THR A N 1
ATOM 912 C CA . THR A 1 115 ? 4.086 14.359 9.797 1 98 115 THR A CA 1
ATOM 913 C C . THR A 1 115 ? 4.875 13.055 9.711 1 98 115 THR A C 1
ATOM 915 O O . THR A 1 115 ? 5.078 12.383 10.727 1 98 115 THR A O 1
ATOM 918 N N . LEU A 1 116 ? 5.223 12.688 8.555 1 97.56 116 LEU A N 1
ATOM 919 C CA . LEU A 1 116 ? 6.195 11.617 8.352 1 97.56 116 LEU A CA 1
ATOM 920 C C . LEU A 1 116 ? 7.594 12.195 8.148 1 97.56 116 LEU A C 1
ATOM 922 O O . LEU A 1 116 ? 7.871 12.805 7.113 1 97.56 116 LEU A O 1
ATOM 926 N N . ALA A 1 117 ? 8.438 12.016 9.109 1 96.25 117 ALA A N 1
ATOM 927 C CA . ALA A 1 117 ? 9.852 12.305 8.906 1 96.25 117 ALA A CA 1
ATOM 928 C C . ALA A 1 117 ? 10.523 11.211 8.086 1 96.25 117 ALA A C 1
ATOM 930 O O . ALA A 1 117 ? 10.742 10.102 8.57 1 96.25 117 ALA A O 1
ATOM 931 N N . VAL A 1 118 ? 10.891 11.578 6.828 1 96.75 118 VAL A N 1
ATOM 932 C CA . VAL A 1 118 ? 11.406 10.586 5.891 1 96.75 118 VAL A CA 1
ATOM 933 C C . VAL A 1 118 ? 12.828 10.203 6.277 1 96.75 118 VAL A C 1
ATOM 935 O O . VAL A 1 118 ? 13.688 11.07 6.449 1 96.75 118 VAL A O 1
ATOM 938 N N . LYS A 1 119 ? 13.031 8.945 6.414 1 96.31 119 LYS A N 1
ATOM 939 C CA . LYS A 1 119 ? 14.352 8.445 6.781 1 96.31 119 LYS A CA 1
ATOM 940 C C . LYS A 1 119 ? 15 7.699 5.613 1 96.31 119 LYS A C 1
ATOM 942 O O . LYS A 1 119 ? 16.219 7.695 5.477 1 96.31 119 LYS A O 1
ATOM 947 N N . GLU A 1 120 ? 14.242 7.035 4.805 1 96 120 GLU A N 1
ATOM 948 C CA . GLU A 1 120 ? 14.719 6.277 3.65 1 96 120 GLU A CA 1
ATOM 949 C C . GLU A 1 120 ? 13.766 6.426 2.465 1 96 120 GLU A C 1
ATOM 951 O O . GLU A 1 120 ? 12.562 6.574 2.646 1 96 120 GLU A O 1
ATOM 956 N N . VAL A 1 121 ? 14.344 6.414 1.301 1 96.69 121 VAL A N 1
ATOM 957 C CA . VAL A 1 121 ? 13.578 6.43 0.058 1 96.69 121 VAL A CA 1
ATOM 958 C C . VAL A 1 121 ? 14.023 5.27 -0.833 1 96.69 121 VAL A C 1
ATOM 960 O O . VAL A 1 121 ? 15.219 5.031 -1.002 1 96.69 121 VAL A O 1
ATOM 963 N N . PHE A 1 122 ? 13.086 4.57 -1.395 1 96.38 122 PHE A N 1
ATOM 964 C CA . PHE A 1 122 ? 13.344 3.439 -2.281 1 96.38 122 PHE A CA 1
ATOM 965 C C . PHE A 1 122 ? 12.602 3.609 -3.604 1 96.38 122 PHE A C 1
ATOM 967 O O . PHE A 1 122 ? 11.602 4.32 -3.672 1 96.38 122 PHE A O 1
ATOM 974 N N . SER A 1 123 ? 13.164 2.934 -4.621 1 95.44 123 SER A N 1
ATOM 975 C CA . SER A 1 123 ? 12.438 2.793 -5.875 1 95.44 123 SER A CA 1
ATOM 976 C C . SER A 1 123 ? 11.414 1.664 -5.801 1 95.44 123 SER A C 1
ATOM 978 O O . SER A 1 123 ? 11.656 0.643 -5.152 1 95.44 123 SER A O 1
ATOM 980 N N . LEU A 1 124 ? 10.258 1.837 -6.484 1 96.38 124 LEU A N 1
ATOM 981 C CA . LEU A 1 124 ? 9.258 0.782 -6.555 1 96.38 124 LEU A CA 1
ATOM 982 C C . LEU A 1 124 ? 9.344 0.04 -7.883 1 96.38 124 LEU A C 1
ATOM 984 O O . LEU A 1 124 ? 8.5 -0.812 -8.18 1 96.38 124 LEU A O 1
ATOM 988 N N . GLU A 1 125 ? 10.32 0.418 -8.68 1 91.44 125 GLU A N 1
ATOM 989 C CA . GLU A 1 125 ? 10.516 -0.305 -9.93 1 91.44 125 GLU A CA 1
ATOM 990 C C . GLU A 1 125 ? 10.875 -1.766 -9.672 1 91.44 125 GLU A C 1
ATOM 992 O O . GLU A 1 125 ? 11.656 -2.07 -8.773 1 91.44 125 GLU A O 1
ATOM 997 N N . PRO A 1 126 ? 10.289 -2.639 -10.484 1 88.75 126 PRO A N 1
ATOM 998 C CA . PRO A 1 126 ? 10.641 -4.047 -10.289 1 88.75 126 PRO A CA 1
ATOM 999 C C . PRO A 1 126 ? 12.062 -4.371 -10.734 1 88.75 126 PRO A C 1
ATOM 1001 O O . PRO A 1 126 ? 12.312 -4.57 -11.93 1 88.75 126 PRO A O 1
ATOM 1004 N N . SER A 1 127 ? 12.906 -4.34 -9.852 1 89 127 SER A N 1
ATOM 1005 C CA . SER A 1 127 ? 14.312 -4.637 -10.117 1 89 127 SER A CA 1
ATOM 1006 C C . SER A 1 127 ? 15.031 -5.055 -8.836 1 89 127 SER A C 1
ATOM 1008 O O . SER A 1 127 ? 14.578 -4.754 -7.734 1 89 127 SER A O 1
ATOM 1010 N N . ALA A 1 128 ? 16.156 -5.719 -9.047 1 82.56 128 ALA A N 1
ATOM 1011 C CA . ALA A 1 128 ? 16.969 -6.125 -7.91 1 82.56 128 ALA A CA 1
ATOM 1012 C C . ALA A 1 128 ? 17.516 -4.906 -7.164 1 82.56 128 ALA A C 1
ATOM 1014 O O . ALA A 1 128 ? 17.844 -4.992 -5.98 1 82.56 128 ALA A O 1
ATOM 1015 N N . LYS A 1 129 ? 17.578 -3.783 -7.797 1 83.5 129 LYS A N 1
ATOM 1016 C CA . LYS A 1 129 ? 18.172 -2.572 -7.23 1 83.5 129 LYS A CA 1
ATOM 1017 C C . LYS A 1 129 ? 17.188 -1.882 -6.281 1 83.5 129 LYS A C 1
ATOM 1019 O O . LYS A 1 129 ? 17.594 -1.054 -5.461 1 83.5 129 LYS A O 1
ATOM 1024 N N . SER A 1 130 ? 15.992 -2.283 -6.316 1 85.56 130 SER A N 1
ATOM 1025 C CA . SER A 1 130 ? 14.953 -1.576 -5.57 1 85.56 130 SER A CA 1
ATOM 1026 C C . SER A 1 130 ? 15.031 -1.89 -4.078 1 85.56 130 SER A C 1
ATOM 1028 O O . SER A 1 130 ? 14.383 -1.236 -3.266 1 85.56 130 SER A O 1
ATOM 1030 N N . ARG A 1 131 ? 15.938 -2.754 -3.717 1 83.56 131 ARG A N 1
ATOM 1031 C CA . ARG A 1 131 ? 16.125 -3.055 -2.303 1 83.56 131 ARG A CA 1
ATOM 1032 C C . ARG A 1 131 ? 17.031 -2.021 -1.639 1 83.56 131 ARG A C 1
ATOM 1034 O O . ARG A 1 131 ? 17.109 -1.957 -0.41 1 83.56 131 ARG A O 1
ATOM 1041 N N . HIS A 1 132 ? 17.672 -1.235 -2.465 1 81.69 132 HIS A N 1
ATOM 1042 C CA . HIS A 1 132 ? 18.594 -0.25 -1.921 1 81.69 132 HIS A CA 1
ATOM 1043 C C . HIS A 1 132 ? 17.953 1.13 -1.846 1 81.69 132 HIS A C 1
ATOM 1045 O O . HIS A 1 132 ? 17.312 1.573 -2.801 1 81.69 132 HIS A O 1
ATOM 1051 N N . SER A 1 133 ? 18.188 1.748 -0.734 1 85 133 SER A N 1
ATOM 1052 C CA . SER A 1 133 ? 17.688 3.107 -0.576 1 85 133 SER A CA 1
ATOM 1053 C C . SER A 1 133 ? 18.5 4.102 -1.387 1 85 133 SER A C 1
ATOM 1055 O O . SER A 1 133 ? 19.688 3.859 -1.665 1 85 133 SER A O 1
ATOM 1057 N N . PHE A 1 134 ? 17.875 5.16 -1.842 1 81.06 134 PHE A N 1
ATOM 1058 C CA . PHE A 1 134 ? 18.594 6.246 -2.502 1 81.06 134 PHE A CA 1
ATOM 1059 C C . PHE A 1 134 ? 19.484 6.984 -1.512 1 81.06 134 PHE A C 1
ATOM 1061 O O . PHE A 1 134 ? 20.375 7.734 -1.912 1 81.06 134 PHE A O 1
ATOM 1068 N N . SER A 1 135 ? 19.125 6.785 -0.224 1 65.62 135 SER A N 1
ATOM 1069 C CA . SER A 1 135 ? 19.844 7.535 0.796 1 65.62 135 SER A CA 1
ATOM 1070 C C . SER A 1 135 ? 21.188 6.883 1.119 1 65.62 135 SER A C 1
ATOM 1072 O O . SER A 1 135 ? 21.266 5.66 1.267 1 65.62 135 SER A O 1
ATOM 1074 N N . PRO A 1 136 ? 22.344 7.465 0.806 1 52.12 136 PRO A N 1
ATOM 1075 C CA . PRO A 1 136 ? 23.688 6.941 1.031 1 52.12 136 PRO A CA 1
ATOM 1076 C C . PRO A 1 136 ? 23.891 6.391 2.443 1 52.12 136 PRO A C 1
ATOM 1078 O O . PRO A 1 136 ? 24.797 5.594 2.68 1 52.12 136 PRO A O 1
ATOM 1081 N N . TYR A 1 137 ? 23.422 6.938 3.488 1 40.66 137 TYR A N 1
ATOM 1082 C CA . TYR A 1 137 ? 24.047 6.629 4.77 1 40.66 137 TYR A CA 1
ATOM 1083 C C . TYR A 1 137 ? 23.812 5.172 5.152 1 40.66 137 TYR A C 1
ATOM 1085 O O . TYR A 1 137 ? 24.484 4.645 6.043 1 40.66 137 TYR A O 1
ATOM 1093 N N . TYR A 1 138 ? 22.719 4.562 5.148 1 35.5 138 TYR A N 1
ATOM 1094 C CA . TYR A 1 138 ? 22.594 3.271 5.816 1 35.5 138 TYR A CA 1
ATOM 1095 C C . TYR A 1 138 ? 23.125 2.146 4.938 1 35.5 138 TYR A C 1
ATOM 1097 O O . TYR A 1 138 ? 22.516 1.075 4.855 1 35.5 138 TYR A O 1
ATOM 1105 N N . ARG A 1 139 ? 24 2.365 4.016 1 27.73 139 ARG A N 1
ATOM 1106 C CA . ARG A 1 139 ? 24.766 1.188 3.607 1 27.73 139 ARG A CA 1
ATOM 1107 C C . ARG A 1 139 ? 25.688 0.724 4.723 1 27.73 139 ARG A C 1
ATOM 1109 O O . ARG A 1 139 ? 26.344 1.542 5.383 1 27.73 139 ARG A O 1
ATOM 1116 N N . MET B 1 1 ? -14.047 -19.297 4.387 1 66.19 1 MET B N 1
ATOM 1117 C CA . MET B 1 1 ? -13.117 -18.391 3.725 1 66.19 1 MET B CA 1
ATOM 1118 C C . MET B 1 1 ? -13.867 -17.297 2.979 1 66.19 1 MET B C 1
ATOM 1120 O O . MET B 1 1 ? -15.023 -17.469 2.596 1 66.19 1 MET B O 1
ATOM 1124 N N . VAL B 1 2 ? -13.305 -16.047 2.984 1 83.31 2 VAL B N 1
ATOM 1125 C CA . VAL B 1 2 ? -13.953 -14.898 2.352 1 83.31 2 VAL B CA 1
ATOM 1126 C C . VAL B 1 2 ? -13.766 -14.977 0.837 1 83.31 2 VAL B C 1
ATOM 1128 O O . VAL B 1 2 ? -12.695 -15.352 0.353 1 83.31 2 VAL B O 1
ATOM 1131 N N . GLN B 1 3 ? -14.789 -14.812 0.139 1 88.94 3 GLN B N 1
ATOM 1132 C CA . GLN B 1 3 ? -14.727 -14.875 -1.318 1 88.94 3 GLN B CA 1
ATOM 1133 C C . GLN B 1 3 ? -14.344 -13.523 -1.912 1 88.94 3 GLN B C 1
ATOM 1135 O O . GLN B 1 3 ? -14.789 -12.484 -1.431 1 88.94 3 GLN B O 1
ATOM 1140 N N . ILE B 1 4 ? -13.484 -13.633 -2.943 1 94.38 4 ILE B N 1
ATOM 1141 C CA . ILE B 1 4 ? -13.172 -12.461 -3.756 1 94.38 4 ILE B CA 1
ATOM 1142 C C . ILE B 1 4 ? -14.305 -12.203 -4.746 1 94.38 4 ILE B C 1
ATOM 1144 O O . ILE B 1 4 ? -14.461 -12.93 -5.727 1 94.38 4 ILE B O 1
ATOM 1148 N N . ASP B 1 5 ? -15.031 -11.156 -4.527 1 92.06 5 ASP B N 1
ATOM 1149 C CA . ASP B 1 5 ? -16.25 -10.93 -5.293 1 92.06 5 ASP B CA 1
ATOM 1150 C C . ASP B 1 5 ? -15.945 -10.344 -6.668 1 92.06 5 ASP B C 1
ATOM 1152 O O . ASP B 1 5 ? -14.797 -10 -6.953 1 92.06 5 ASP B O 1
ATOM 1156 N N . GLU B 1 6 ? -17 -10.352 -7.492 1 94.88 6 GL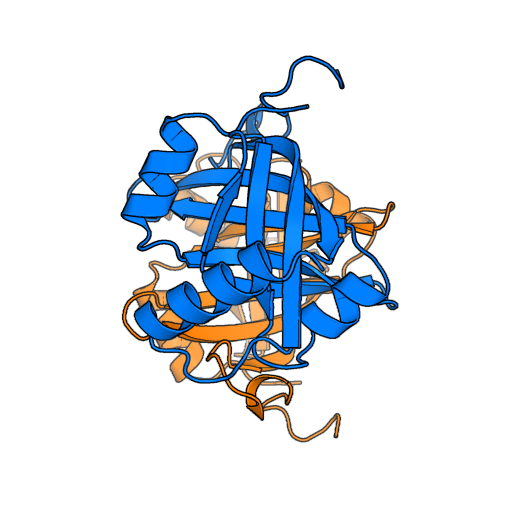U B N 1
ATOM 1157 C CA . GLU B 1 6 ? -16.859 -9.93 -8.883 1 94.88 6 GLU B CA 1
ATOM 1158 C C . GLU B 1 6 ? -16.406 -8.484 -8.984 1 94.88 6 GLU B C 1
ATOM 1160 O O . GLU B 1 6 ? -15.648 -8.125 -9.891 1 94.88 6 GLU B O 1
ATOM 1165 N N . ASP B 1 7 ? -16.828 -7.656 -8.062 1 95.06 7 ASP B N 1
ATOM 1166 C CA . ASP B 1 7 ? -16.438 -6.254 -8.07 1 95.06 7 ASP B CA 1
ATOM 1167 C C . ASP B 1 7 ? -14.922 -6.109 -7.875 1 95.06 7 ASP B C 1
ATOM 1169 O O . ASP B 1 7 ? -14.289 -5.25 -8.492 1 95.06 7 ASP B O 1
ATOM 1173 N N . ILE B 1 8 ? -14.406 -6.945 -7.008 1 96.88 8 ILE B N 1
ATOM 1174 C CA . ILE B 1 8 ? -12.969 -6.922 -6.754 1 96.88 8 ILE B CA 1
ATOM 1175 C C . ILE B 1 8 ? -12.219 -7.391 -7.996 1 96.88 8 ILE B C 1
ATOM 1177 O O . ILE B 1 8 ? -11.227 -6.773 -8.406 1 96.88 8 ILE B O 1
ATOM 1181 N N . ILE B 1 9 ? -12.719 -8.445 -8.609 1 97.38 9 ILE B N 1
ATOM 1182 C CA . ILE B 1 9 ? -12.094 -8.992 -9.805 1 97.38 9 ILE B CA 1
ATOM 1183 C C . ILE B 1 9 ? -12.109 -7.949 -10.922 1 97.38 9 ILE B C 1
ATOM 1185 O O . ILE B 1 9 ? -11.102 -7.734 -11.594 1 97.38 9 ILE B O 1
ATOM 1189 N N . ARG B 1 10 ? -13.188 -7.273 -11.094 1 97.25 10 ARG B N 1
ATOM 1190 C CA . ARG B 1 10 ? -13.32 -6.238 -12.109 1 97.25 10 ARG B CA 1
ATOM 1191 C C . ARG B 1 10 ? -12.32 -5.105 -11.867 1 97.25 10 ARG B C 1
ATOM 1193 O O . ARG B 1 10 ? -11.727 -4.582 -12.812 1 97.25 10 ARG B O 1
ATOM 1200 N N . LEU B 1 11 ? -12.172 -4.762 -10.656 1 97.75 11 LEU B N 1
ATOM 1201 C CA . LEU B 1 11 ? -11.25 -3.686 -10.328 1 97.75 11 LEU B CA 1
ATOM 1202 C C . LEU B 1 11 ? -9.805 -4.109 -10.594 1 97.75 11 LEU B C 1
ATOM 1204 O O . LEU B 1 11 ? -8.992 -3.307 -11.062 1 97.75 11 LEU B O 1
ATOM 1208 N N . ILE B 1 12 ? -9.492 -5.391 -10.289 1 97.94 12 ILE B N 1
ATOM 1209 C CA . ILE B 1 12 ? -8.156 -5.91 -10.578 1 97.94 12 ILE B CA 1
ATOM 1210 C C . ILE B 1 12 ? -7.875 -5.801 -12.07 1 97.94 12 ILE B C 1
ATOM 1212 O O . ILE B 1 12 ? -6.793 -5.359 -12.477 1 97.94 12 ILE B O 1
ATOM 1216 N N . ILE B 1 13 ? -8.828 -6.133 -12.828 1 97.5 13 ILE B N 1
ATOM 1217 C CA . ILE B 1 13 ? -8.68 -6.051 -14.281 1 97.5 13 ILE B CA 1
ATOM 1218 C C . ILE B 1 13 ? -8.523 -4.59 -14.703 1 97.5 13 ILE B C 1
ATOM 1220 O O . ILE B 1 13 ? -7.637 -4.262 -15.492 1 97.5 13 ILE B O 1
ATOM 1224 N N . LYS B 1 14 ? -9.328 -3.725 -14.148 1 97 14 LYS B N 1
ATOM 1225 C CA . LYS B 1 14 ? -9.281 -2.301 -14.469 1 97 14 LYS B CA 1
ATOM 1226 C C . LYS B 1 14 ? -7.906 -1.715 -14.156 1 97 14 LYS B C 1
ATOM 1228 O O . LYS B 1 14 ? -7.434 -0.817 -14.859 1 97 14 LYS B O 1
ATOM 1233 N N . GLN B 1 15 ? -7.285 -2.227 -13.133 1 96.69 15 GLN B N 1
ATOM 1234 C CA . GLN B 1 15 ? -5.988 -1.722 -12.688 1 96.69 15 GLN B CA 1
ATOM 1235 C C . GLN B 1 15 ? -4.848 -2.5 -13.336 1 96.69 15 GLN B C 1
ATOM 1237 O O . GLN B 1 15 ? -3.742 -2.559 -12.789 1 96.69 15 GLN B O 1
ATOM 1242 N N . ASP B 1 16 ? -5.117 -3.203 -14.422 1 96.38 16 ASP B N 1
ATOM 1243 C CA . ASP B 1 16 ? -4.156 -3.939 -15.242 1 96.38 16 ASP B CA 1
ATOM 1244 C C . ASP B 1 16 ? -3.43 -4.996 -14.414 1 96.38 16 ASP B C 1
ATOM 1246 O O . ASP B 1 16 ? -2.225 -5.203 -14.578 1 96.38 16 ASP B O 1
ATOM 1250 N N . HIS B 1 17 ? -4.086 -5.531 -13.383 1 97.5 17 HIS B N 1
ATOM 1251 C CA . HIS B 1 17 ? -3.631 -6.656 -12.57 1 97.5 17 HIS B CA 1
ATOM 1252 C C . HIS B 1 17 ? -2.504 -6.242 -11.633 1 97.5 17 HIS B C 1
ATOM 1254 O O . HIS B 1 17 ? -1.775 -7.09 -11.117 1 97.5 17 HIS B O 1
ATOM 1260 N N . VAL B 1 18 ? -2.293 -4.93 -11.477 1 97.38 18 VAL B N 1
ATOM 1261 C CA . VAL B 1 18 ? -1.322 -4.469 -10.492 1 97.38 18 VAL B CA 1
ATOM 1262 C C . VAL B 1 18 ? -2.033 -4.148 -9.172 1 97.38 18 VAL B C 1
ATOM 1264 O O . VAL B 1 18 ? -3.043 -3.441 -9.164 1 97.38 18 VAL B O 1
ATOM 1267 N N . VAL B 1 19 ? -1.555 -4.711 -8.125 1 97.94 19 VAL B N 1
ATOM 1268 C CA . VAL B 1 19 ? -2.037 -4.445 -6.773 1 97.94 19 VAL B CA 1
ATOM 1269 C C . VAL B 1 19 ? -0.869 -4.039 -5.879 1 97.94 19 VAL B C 1
ATOM 1271 O O . VAL B 1 19 ? 0.295 -4.207 -6.254 1 97.94 19 VAL B O 1
ATOM 1274 N N . LEU B 1 20 ? -1.169 -3.428 -4.742 1 98.5 20 LEU B N 1
ATOM 1275 C CA . LEU B 1 20 ? -0.154 -3.074 -3.754 1 98.5 20 LEU B CA 1
ATOM 1276 C C . LEU B 1 20 ? -0.156 -4.062 -2.594 1 98.5 20 LEU B C 1
ATOM 1278 O O . LEU B 1 20 ? -1.164 -4.211 -1.899 1 98.5 20 LEU B O 1
ATOM 1282 N N . VAL B 1 21 ? 0.946 -4.695 -2.418 1 98.69 21 VAL B N 1
ATOM 1283 C CA . VAL B 1 21 ? 1.084 -5.695 -1.365 1 98.69 21 VAL B CA 1
ATOM 1284 C C . VAL B 1 21 ? 1.776 -5.078 -0.152 1 98.69 21 VAL B C 1
ATOM 1286 O O . VAL B 1 21 ? 2.848 -4.48 -0.279 1 98.69 21 VAL B O 1
ATOM 1289 N N . GLY B 1 22 ? 1.117 -5.176 0.969 1 98.88 22 GLY B N 1
ATOM 1290 C CA . GLY B 1 22 ? 1.666 -4.746 2.246 1 98.88 22 GLY B CA 1
ATOM 1291 C C . GLY B 1 22 ? 2.234 -5.891 3.064 1 98.88 22 GLY B C 1
ATOM 1292 O O . GLY B 1 22 ? 1.612 -6.949 3.178 1 98.88 22 GLY B O 1
ATOM 1293 N N . SER B 1 23 ? 3.396 -5.75 3.559 1 98.81 23 SER B N 1
ATOM 1294 C CA . SER B 1 23 ? 4.074 -6.719 4.414 1 98.81 23 SER B CA 1
ATOM 1295 C C . SER B 1 23 ? 4.816 -6.023 5.551 1 98.81 23 SER B C 1
ATOM 1297 O O . SER B 1 23 ? 4.812 -4.797 5.645 1 98.81 23 SER B O 1
ATOM 1299 N N . VAL B 1 24 ? 5.332 -6.852 6.512 1 98.75 24 VAL B N 1
ATOM 1300 C CA . VAL B 1 24 ? 5.984 -6.285 7.688 1 98.75 24 VAL B CA 1
ATOM 1301 C C . VAL B 1 24 ? 7.32 -6.984 7.93 1 98.75 24 VAL B C 1
ATOM 1303 O O . VAL B 1 24 ? 7.41 -8.211 7.836 1 98.75 24 VAL B O 1
ATOM 1306 N N . SER B 1 25 ? 8.336 -6.16 8.156 1 98.31 25 SER B N 1
ATOM 1307 C CA . SER B 1 25 ? 9.625 -6.746 8.508 1 98.31 25 SER B CA 1
ATOM 1308 C C . SER B 1 25 ? 9.625 -7.277 9.938 1 98.31 25 SER B C 1
ATOM 1310 O O . SER B 1 25 ? 8.68 -7.035 10.695 1 98.31 25 SER B O 1
ATOM 1312 N N . ALA B 1 26 ? 10.703 -7.957 10.273 1 96.56 26 ALA B N 1
ATOM 1313 C CA . ALA B 1 26 ? 10.859 -8.492 11.625 1 96.56 26 ALA B CA 1
ATOM 1314 C C . ALA B 1 26 ? 10.922 -7.371 12.656 1 96.56 26 ALA B C 1
ATOM 1316 O O . ALA B 1 26 ? 10.57 -7.57 13.82 1 96.56 26 ALA B O 1
ATOM 1317 N N . GLU B 1 27 ? 11.305 -6.168 12.258 1 96.62 27 GLU B N 1
ATOM 1318 C CA . GLU B 1 27 ? 11.422 -5.016 13.148 1 96.62 27 GLU B CA 1
ATOM 1319 C C . GLU B 1 27 ? 10.133 -4.207 13.18 1 96.62 27 GLU B C 1
ATOM 1321 O O . GLU B 1 27 ? 10.078 -3.133 13.781 1 96.62 27 GLU B O 1
ATOM 1326 N N . GLY B 1 28 ? 9.117 -4.68 12.469 1 97.69 28 GLY B N 1
ATOM 1327 C CA . GLY B 1 28 ? 7.828 -4.012 12.492 1 97.69 28 GLY B CA 1
ATOM 1328 C C . GLY B 1 28 ? 7.727 -2.875 11.492 1 97.69 28 GLY B C 1
ATOM 1329 O O . GLY B 1 28 ? 6.91 -1.97 11.656 1 97.69 28 GLY B O 1
ATOM 1330 N N . ILE B 1 29 ? 8.586 -2.918 10.492 1 98.25 29 ILE B N 1
ATOM 1331 C CA . ILE B 1 29 ? 8.57 -1.851 9.5 1 98.25 29 ILE B CA 1
ATOM 1332 C C . ILE B 1 29 ? 7.633 -2.23 8.352 1 98.25 29 ILE B C 1
ATOM 1334 O O . ILE B 1 29 ? 7.832 -3.256 7.691 1 98.25 29 ILE B O 1
ATOM 1338 N N . PRO B 1 30 ? 6.613 -1.421 8.141 1 98.81 30 PRO B N 1
ATOM 1339 C CA . PRO B 1 30 ? 5.715 -1.728 7.027 1 98.81 30 PRO B CA 1
ATOM 1340 C C . PRO B 1 30 ? 6.375 -1.535 5.664 1 98.81 30 PRO B C 1
ATOM 1342 O O . PRO B 1 30 ? 7.211 -0.644 5.5 1 98.81 30 PRO B O 1
ATOM 1345 N N . ASN B 1 31 ? 6.008 -2.357 4.734 1 98.75 31 ASN B N 1
ATOM 1346 C CA . ASN B 1 31 ? 6.465 -2.301 3.35 1 98.75 31 ASN B CA 1
ATOM 1347 C C . ASN B 1 31 ? 5.297 -2.383 2.371 1 98.75 31 ASN B C 1
ATOM 1349 O O . ASN B 1 31 ? 4.348 -3.139 2.588 1 98.75 31 ASN B O 1
ATOM 1353 N N . ILE B 1 32 ? 5.332 -1.576 1.344 1 98.75 32 ILE B N 1
ATOM 1354 C CA . ILE B 1 32 ? 4.344 -1.617 0.268 1 98.75 32 ILE B CA 1
ATOM 1355 C C . ILE B 1 32 ? 5.047 -1.88 -1.063 1 98.75 32 ILE B C 1
ATOM 1357 O O . ILE B 1 32 ? 6.004 -1.188 -1.415 1 98.75 32 ILE B O 1
ATOM 1361 N N . SER B 1 33 ? 4.574 -2.799 -1.823 1 97.5 33 SER B N 1
ATOM 1362 C CA . SER B 1 33 ? 5.195 -3.125 -3.104 1 97.5 33 SER B CA 1
ATOM 1363 C C . SER B 1 33 ? 4.145 -3.443 -4.16 1 97.5 33 SER B C 1
ATOM 1365 O O . SER B 1 33 ? 3.246 -4.254 -3.928 1 97.5 33 SER B O 1
ATOM 1367 N N . PRO B 1 34 ? 4.25 -2.814 -5.289 1 97.19 34 PRO B N 1
ATOM 1368 C CA . PRO B 1 34 ? 3.379 -3.232 -6.391 1 97.19 34 PRO B CA 1
ATOM 1369 C C . PRO B 1 34 ? 3.691 -4.641 -6.887 1 97.19 34 PRO B C 1
ATOM 1371 O O . PRO B 1 34 ? 4.859 -5.02 -6.996 1 97.19 34 PRO B O 1
ATOM 1374 N N . ARG B 1 35 ? 2.633 -5.426 -7.094 1 96.25 35 ARG B N 1
ATOM 1375 C CA . ARG B 1 35 ? 2.754 -6.777 -7.633 1 96.25 35 ARG B CA 1
ATOM 1376 C C . ARG B 1 35 ? 1.656 -7.059 -8.656 1 96.25 35 ARG B C 1
ATOM 1378 O O . ARG B 1 35 ? 0.595 -6.434 -8.625 1 96.25 35 ARG B O 1
ATOM 1385 N N . TYR B 1 36 ? 1.976 -8.023 -9.484 1 97.19 36 TYR B N 1
ATOM 1386 C CA . TYR B 1 36 ? 0.952 -8.492 -10.414 1 97.19 36 TYR B CA 1
ATOM 1387 C C . TYR B 1 36 ? 0.122 -9.609 -9.789 1 97.19 36 TYR B C 1
ATOM 1389 O O . TYR B 1 36 ? 0.667 -10.516 -9.156 1 97.19 36 TYR B O 1
ATOM 1397 N N . VAL B 1 37 ? -1.162 -9.461 -9.914 1 97.94 37 VAL B N 1
ATOM 1398 C CA . VAL B 1 37 ? -2.02 -10.625 -9.68 1 97.94 37 VAL B CA 1
ATOM 1399 C C . VAL B 1 37 ? -1.881 -11.609 -10.836 1 97.94 37 VAL B C 1
ATOM 1401 O O . VAL B 1 37 ? -2.254 -11.305 -11.969 1 97.94 37 VAL B O 1
ATOM 1404 N N . LEU B 1 38 ? -1.428 -12.773 -10.523 1 98.06 38 LEU B N 1
ATOM 1405 C CA . LEU B 1 38 ? -1.1 -13.75 -11.562 1 98.06 38 LEU B CA 1
ATOM 1406 C C . LEU B 1 38 ? -2.238 -14.742 -11.75 1 98.06 38 LEU B C 1
ATOM 1408 O O . LEU B 1 38 ? -2.236 -15.523 -12.703 1 98.06 38 LEU B O 1
ATOM 1412 N N . GLY B 1 39 ? -3.158 -14.695 -10.82 1 97 39 GLY B N 1
ATOM 1413 C CA . GLY B 1 39 ? -4.328 -15.555 -10.859 1 97 39 GLY B CA 1
ATOM 1414 C C . GLY B 1 39 ? -5.184 -15.461 -9.609 1 97 39 GLY B C 1
ATOM 1415 O O . GLY B 1 39 ? -4.742 -14.922 -8.594 1 97 39 GLY B O 1
ATOM 1416 N N . ILE B 1 40 ? -6.395 -15.836 -9.766 1 97.12 40 ILE B N 1
ATOM 1417 C CA . ILE B 1 40 ? -7.324 -16 -8.656 1 97.12 40 ILE B CA 1
ATOM 1418 C C . ILE B 1 40 ? -7.793 -17.453 -8.586 1 97.12 40 ILE B C 1
ATOM 1420 O O . ILE B 1 40 ? -8.367 -17.969 -9.547 1 97.12 40 ILE B O 1
ATOM 1424 N N . LEU B 1 41 ? -7.477 -18.078 -7.426 1 95.19 41 LEU B N 1
ATOM 1425 C CA . LEU B 1 41 ? -7.793 -19.5 -7.273 1 95.19 41 LEU B CA 1
ATOM 1426 C C . LEU B 1 41 ? -9.047 -19.688 -6.426 1 95.19 41 LEU B C 1
ATOM 1428 O O . LEU B 1 41 ? -9.117 -19.203 -5.293 1 95.19 41 LEU B O 1
ATOM 1432 N N . GLN B 1 42 ? -10.047 -20.359 -6.969 1 92.75 42 GLN B N 1
ATOM 1433 C CA . GLN B 1 42 ? -11.281 -20.734 -6.289 1 92.75 42 GLN B CA 1
ATOM 1434 C C . GLN B 1 42 ? -11.977 -19.516 -5.703 1 92.75 42 GLN B C 1
ATOM 1436 O O . GLN B 1 42 ? -12.609 -19.594 -4.648 1 92.75 42 GLN B O 1
ATOM 1441 N N . ASN B 1 43 ? -11.695 -18.359 -6.199 1 93 43 ASN B N 1
ATOM 1442 C CA . ASN B 1 43 ? -12.25 -17.078 -5.77 1 93 43 ASN B CA 1
ATOM 1443 C C . ASN B 1 43 ? -11.93 -16.797 -4.305 1 93 43 ASN B C 1
ATOM 1445 O O . ASN B 1 43 ? -12.656 -16.047 -3.645 1 93 43 ASN B O 1
ATOM 1449 N N . GLU B 1 44 ? -10.859 -17.438 -3.793 1 95.12 44 GLU B N 1
ATOM 1450 C CA . GLU B 1 44 ? -10.539 -17.266 -2.379 1 95.12 44 GLU B CA 1
ATOM 1451 C C . GLU B 1 44 ? -9.078 -16.891 -2.184 1 95.12 44 GLU B C 1
ATOM 1453 O O . GLU B 1 44 ? -8.688 -16.406 -1.113 1 95.12 44 GLU B O 1
ATOM 1458 N N . LYS B 1 45 ? -8.297 -17.188 -3.232 1 97 45 LYS B N 1
ATOM 1459 C CA . LYS B 1 45 ? -6.863 -16.969 -3.102 1 97 45 LYS B CA 1
ATOM 1460 C C . LYS B 1 45 ? -6.336 -16.094 -4.246 1 97 45 LYS B C 1
ATOM 1462 O O . LYS B 1 45 ? -6.727 -16.281 -5.398 1 97 45 LYS B O 1
ATOM 1467 N N . LEU B 1 46 ? -5.539 -15.195 -3.957 1 97.81 46 LEU B N 1
ATOM 1468 C CA . LEU B 1 46 ? -4.801 -14.43 -4.953 1 97.81 46 LEU B CA 1
ATOM 1469 C C . LEU B 1 46 ? -3.412 -15.023 -5.176 1 97.81 46 LEU B C 1
ATOM 1471 O O . LEU B 1 46 ? -2.699 -15.32 -4.219 1 97.81 46 LEU B O 1
ATOM 1475 N N . LEU B 1 47 ? -3.072 -15.227 -6.395 1 98.31 47 LEU B N 1
ATOM 1476 C CA . LEU B 1 47 ? -1.754 -15.727 -6.766 1 98.31 47 LEU B CA 1
ATOM 1477 C C . LEU B 1 47 ? -0.836 -14.578 -7.184 1 98.31 47 LEU B C 1
ATOM 1479 O O . LEU B 1 47 ? -1.203 -13.758 -8.023 1 98.31 47 LEU B O 1
ATOM 1483 N N . PHE B 1 48 ? 0.32 -14.453 -6.535 1 98.38 48 PHE B N 1
ATOM 1484 C CA . PHE B 1 48 ? 1.36 -13.516 -6.938 1 98.38 48 PHE B CA 1
ATOM 1485 C C . PHE B 1 48 ? 2.744 -14.109 -6.711 1 98.38 48 PHE B C 1
ATOM 1487 O O . PHE B 1 48 ? 2.869 -15.242 -6.246 1 98.38 48 PHE B O 1
ATOM 1494 N N . ALA B 1 49 ? 3.826 -13.367 -7.141 1 97.88 49 ALA B N 1
ATOM 1495 C CA . ALA B 1 49 ? 5.164 -13.945 -7.043 1 97.88 49 ALA B CA 1
ATOM 1496 C C . ALA B 1 49 ? 6.211 -12.867 -6.777 1 97.88 49 ALA B C 1
ATOM 1498 O O . ALA B 1 49 ? 5.953 -11.68 -6.984 1 97.88 49 ALA B O 1
ATOM 1499 N N . ASP B 1 50 ? 7.262 -13.297 -6.195 1 96.56 50 ASP B N 1
ATOM 1500 C CA . ASP B 1 50 ? 8.469 -12.492 -6.102 1 96.56 50 ASP B CA 1
ATOM 1501 C C . ASP B 1 50 ? 9.492 -12.906 -7.156 1 96.56 50 ASP B C 1
ATOM 1503 O O . ASP B 1 50 ? 10.016 -14.031 -7.113 1 96.56 50 ASP B O 1
ATOM 1507 N N . ALA B 1 51 ? 9.742 -11.961 -8.07 1 94.88 51 ALA B N 1
ATOM 1508 C CA . ALA B 1 51 ? 10.789 -12.195 -9.07 1 94.88 51 ALA B CA 1
ATOM 1509 C C . ALA B 1 51 ? 12.172 -11.891 -8.5 1 94.88 51 ALA B C 1
ATOM 1511 O O . ALA B 1 51 ? 13.18 -12.375 -9.016 1 94.88 51 ALA B O 1
ATOM 1512 N N . PHE B 1 52 ? 12.227 -11.086 -7.508 1 92.75 52 PHE B N 1
ATOM 1513 C CA . PHE B 1 52 ? 13.445 -10.672 -6.828 1 92.75 52 PHE B CA 1
ATOM 1514 C C . PHE B 1 52 ? 13.359 -10.961 -5.336 1 92.75 52 PHE B C 1
ATOM 1516 O O . PHE B 1 52 ? 12.273 -11.195 -4.805 1 92.75 52 PHE B O 1
ATOM 1523 N N . THR B 1 53 ? 14.5 -11.008 -4.711 1 93.38 53 THR B N 1
ATOM 1524 C CA . THR B 1 53 ? 14.523 -11.266 -3.275 1 93.38 53 THR B CA 1
ATOM 1525 C C . THR B 1 53 ? 14.625 -9.953 -2.498 1 93.38 53 THR B C 1
ATOM 1527 O O . THR B 1 53 ? 15.531 -9.781 -1.677 1 93.38 53 THR B O 1
ATOM 1530 N N . ASN B 1 54 ? 13.648 -9.07 -2.801 1 93.5 54 ASN B N 1
ATOM 1531 C CA . ASN B 1 54 ? 13.602 -7.777 -2.121 1 93.5 54 ASN B CA 1
ATOM 1532 C C . ASN B 1 54 ? 12.852 -7.867 -0.795 1 93.5 54 ASN B C 1
ATOM 1534 O O . ASN B 1 54 ? 12.695 -8.953 -0.237 1 93.5 54 ASN B O 1
ATOM 1538 N N . LYS B 1 55 ? 12.445 -6.789 -0.228 1 96.38 55 LYS B N 1
ATOM 1539 C CA . LYS B 1 55 ? 11.922 -6.684 1.13 1 96.38 55 LYS B CA 1
ATOM 1540 C C . LYS B 1 55 ? 10.695 -7.562 1.314 1 96.38 55 LYS B C 1
ATOM 1542 O O . LYS B 1 55 ? 10.578 -8.273 2.314 1 96.38 55 LYS B O 1
ATOM 1547 N N . THR B 1 56 ? 9.734 -7.512 0.364 1 97.5 56 THR B N 1
ATOM 1548 C CA . THR B 1 56 ? 8.508 -8.289 0.483 1 97.5 56 THR B CA 1
ATOM 1549 C C . THR B 1 56 ? 8.82 -9.781 0.573 1 97.5 56 THR B C 1
ATOM 1551 O O . THR B 1 56 ? 8.227 -10.5 1.375 1 97.5 56 THR B O 1
ATOM 1554 N N . PHE B 1 57 ? 9.828 -10.219 -0.237 1 97.12 57 PHE B N 1
ATOM 1555 C CA . PHE B 1 57 ? 10.273 -11.609 -0.21 1 97.12 57 PHE B CA 1
ATOM 1556 C C . PHE B 1 57 ? 10.727 -12.008 1.192 1 97.12 57 PHE B C 1
ATOM 1558 O O . PHE B 1 57 ? 10.258 -13.008 1.738 1 97.12 57 PHE B O 1
ATOM 1565 N N . HIS B 1 58 ? 11.531 -11.266 1.784 1 97.62 58 HIS B N 1
ATOM 1566 C CA . HIS B 1 58 ? 12.07 -11.57 3.105 1 97.62 58 HIS B CA 1
ATOM 1567 C C . HIS B 1 58 ? 11 -11.43 4.184 1 97.62 58 HIS B C 1
ATOM 1569 O O . HIS B 1 58 ? 10.922 -12.25 5.098 1 97.62 58 HIS B O 1
ATOM 1575 N N . ASN B 1 59 ? 10.203 -10.383 4.059 1 98.56 59 ASN B N 1
ATOM 1576 C CA . ASN B 1 59 ? 9.156 -10.141 5.047 1 98.56 59 ASN B CA 1
ATOM 1577 C C . ASN B 1 59 ? 8.188 -11.32 5.133 1 98.56 59 ASN B C 1
ATOM 1579 O O . ASN B 1 59 ? 7.91 -11.828 6.223 1 98.56 59 ASN B O 1
ATOM 1583 N N . ILE B 1 60 ? 7.68 -11.766 3.98 1 98.38 60 ILE B N 1
ATOM 1584 C CA . ILE B 1 60 ? 6.668 -12.82 3.963 1 98.38 60 ILE B CA 1
ATOM 1585 C C . ILE B 1 60 ? 7.266 -14.117 4.508 1 98.38 60 ILE B C 1
ATOM 1587 O O . ILE B 1 60 ? 6.582 -14.883 5.191 1 98.38 60 ILE B O 1
ATOM 1591 N N . ASN B 1 61 ? 8.539 -14.344 4.242 1 97.88 61 ASN B N 1
ATOM 1592 C CA . ASN B 1 61 ? 9.195 -15.539 4.77 1 97.88 61 ASN B CA 1
ATOM 1593 C C . ASN B 1 61 ? 9.266 -15.516 6.293 1 97.88 61 ASN B C 1
ATOM 1595 O O . ASN B 1 61 ? 9.211 -16.562 6.938 1 97.88 61 ASN B O 1
ATOM 1599 N N . SER B 1 62 ? 9.398 -14.398 6.879 1 97.69 62 SER B N 1
ATOM 1600 C CA . SER B 1 62 ? 9.547 -14.266 8.328 1 97.69 62 SER B CA 1
ATOM 1601 C C . SER B 1 62 ? 8.195 -14.062 9.008 1 97.69 62 SER B C 1
ATOM 1603 O O . SER B 1 62 ? 8.016 -14.453 10.164 1 97.69 62 SER B O 1
ATOM 1605 N N . TRP B 1 63 ? 7.262 -13.398 8.359 1 98.19 63 TRP B N 1
ATOM 1606 C CA . TRP B 1 63 ? 5.941 -13.039 8.867 1 98.19 63 TRP B CA 1
ATOM 1607 C C . TRP B 1 63 ? 4.91 -13.039 7.746 1 98.19 63 TRP B C 1
ATOM 1609 O O . TRP B 1 63 ? 4.812 -12.078 6.98 1 98.19 63 TRP B O 1
ATOM 1619 N N . PRO B 1 64 ? 4.062 -14 7.66 1 98.44 64 PRO B N 1
ATOM 1620 C CA . PRO B 1 64 ? 3.305 -14.258 6.434 1 98.44 64 PRO B CA 1
ATOM 1621 C C . PRO B 1 64 ? 2.049 -13.391 6.328 1 98.44 64 PRO B C 1
ATOM 1623 O O . PRO B 1 64 ? 1.303 -13.5 5.352 1 98.44 64 PRO B O 1
ATOM 1626 N N . LYS B 1 65 ? 1.728 -12.594 7.371 1 98.62 65 LYS B N 1
ATOM 1627 C CA . LYS B 1 65 ? 0.562 -11.719 7.277 1 98.62 65 LYS B CA 1
ATOM 1628 C C . LYS B 1 65 ? 0.771 -10.633 6.223 1 98.62 65 LYS B C 1
ATOM 1630 O O . LYS B 1 65 ? 1.788 -9.938 6.23 1 98.62 65 LYS B O 1
ATOM 1635 N N . VAL B 1 66 ? -0.228 -10.547 5.34 1 98.62 66 VAL B N 1
ATOM 1636 C CA . VAL B 1 66 ? -0.111 -9.625 4.211 1 98.62 66 VAL B CA 1
ATOM 1637 C C . VAL B 1 66 ? -1.441 -8.914 3.986 1 98.62 66 VAL B C 1
ATOM 1639 O O . VAL B 1 66 ? -2.5 -9.43 4.348 1 98.62 66 VAL B O 1
ATOM 1642 N N . SER B 1 67 ? -1.376 -7.73 3.506 1 98.62 67 SER B N 1
ATOM 1643 C CA . SER B 1 67 ? -2.512 -6.996 2.951 1 98.62 67 SER B CA 1
ATOM 1644 C C . SER B 1 67 ? -2.32 -6.723 1.464 1 98.62 67 SER B C 1
ATOM 1646 O O . SER B 1 67 ? -1.189 -6.57 0.997 1 98.62 67 SER B O 1
ATOM 1648 N N . VAL B 1 68 ? -3.361 -6.719 0.736 1 98.69 68 VAL B N 1
ATOM 1649 C CA . VAL B 1 68 ? -3.357 -6.363 -0.679 1 98.69 68 VAL B CA 1
ATOM 1650 C C . VAL B 1 68 ? -4.387 -5.266 -0.939 1 98.69 68 VAL B C 1
ATOM 1652 O O . VAL B 1 68 ? -5.578 -5.449 -0.684 1 98.69 68 VAL B O 1
ATOM 1655 N N . ALA B 1 69 ? -3.943 -4.148 -1.433 1 98.62 69 ALA B N 1
ATOM 1656 C CA . ALA B 1 69 ? -4.832 -3.029 -1.744 1 98.62 69 ALA B CA 1
ATOM 1657 C C . ALA B 1 69 ? -4.984 -2.855 -3.252 1 98.62 69 ALA B C 1
ATOM 1659 O O . ALA B 1 69 ? -4.004 -2.943 -3.996 1 98.62 69 ALA B O 1
ATOM 1660 N N . ILE B 1 70 ? -6.16 -2.705 -3.674 1 98.06 70 ILE B N 1
ATOM 1661 C CA . ILE B 1 70 ? -6.492 -2.301 -5.035 1 98.06 70 ILE B CA 1
ATOM 1662 C C . ILE B 1 70 ? -7.266 -0.985 -5.008 1 98.06 70 ILE B C 1
ATOM 1664 O O . ILE B 1 70 ? -8.453 -0.963 -4.66 1 98.06 70 ILE B O 1
ATOM 1668 N N . PHE B 1 71 ? -6.57 0.07 -5.41 1 97.06 71 PHE B N 1
ATOM 1669 C CA . PHE B 1 71 ? -7.109 1.416 -5.25 1 97.06 71 PHE B CA 1
ATOM 1670 C C . PHE B 1 71 ? -7.43 2.035 -6.605 1 97.06 71 PHE B C 1
ATOM 1672 O O . PHE B 1 71 ? -6.637 1.935 -7.543 1 97.06 71 PHE B O 1
ATOM 1679 N N . ASP B 1 72 ? -8.633 2.549 -6.691 1 94.94 72 ASP B N 1
ATOM 1680 C CA . ASP B 1 72 ? -9.086 3.244 -7.887 1 94.94 72 ASP B CA 1
ATOM 1681 C C . ASP B 1 72 ? -9.055 4.758 -7.691 1 94.94 72 ASP B C 1
ATOM 1683 O O . ASP B 1 72 ? -9.938 5.324 -7.035 1 94.94 72 ASP B O 1
ATOM 1687 N N . ARG B 1 73 ? -8.141 5.398 -8.352 1 91.12 73 ARG B N 1
ATOM 1688 C CA . ARG B 1 73 ? -7.953 6.836 -8.188 1 91.12 73 ARG B CA 1
ATOM 1689 C C . ARG B 1 73 ? -9.156 7.609 -8.727 1 91.12 73 ARG B C 1
ATOM 1691 O O . ARG B 1 73 ? -9.469 8.695 -8.234 1 91.12 73 ARG B O 1
ATOM 1698 N N . ASP B 1 74 ? -9.82 7.086 -9.727 1 91 74 ASP B N 1
ATOM 1699 C CA . ASP B 1 74 ? -10.938 7.773 -10.359 1 91 74 ASP B CA 1
ATOM 1700 C C . ASP B 1 74 ? -12.133 7.871 -9.406 1 91 74 ASP B C 1
ATOM 1702 O O . ASP B 1 74 ? -12.766 8.922 -9.305 1 91 74 ASP B O 1
ATOM 1706 N N . THR B 1 75 ? -12.359 6.84 -8.695 1 90.56 75 THR B N 1
ATOM 1707 C CA . T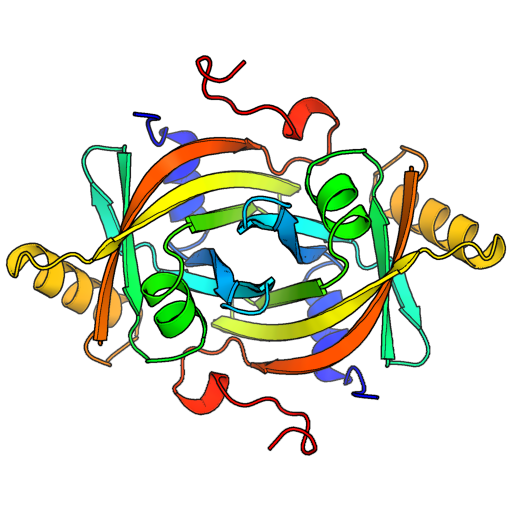HR B 1 75 ? -13.539 6.793 -7.84 1 90.56 75 THR B CA 1
ATOM 1708 C C . THR B 1 75 ? -13.148 7.039 -6.383 1 90.56 75 THR B C 1
ATOM 1710 O O . THR B 1 75 ? -14.023 7.219 -5.527 1 90.56 75 THR B O 1
ATOM 1713 N N . ARG B 1 76 ? -11.836 7.078 -6.051 1 89.75 76 ARG B N 1
ATOM 1714 C CA . ARG B 1 76 ? -11.305 7.195 -4.695 1 89.75 76 ARG B CA 1
ATOM 1715 C C . ARG B 1 76 ? -11.836 6.078 -3.803 1 89.75 76 ARG B C 1
ATOM 1717 O O . ARG B 1 76 ? -12.156 6.309 -2.635 1 89.75 76 ARG B O 1
ATOM 1724 N N . GLY B 1 77 ? -12.078 5.012 -4.441 1 92.12 77 GLY B N 1
ATOM 1725 C CA . GLY B 1 77 ? -12.523 3.797 -3.775 1 92.12 77 GLY B CA 1
ATOM 1726 C C . GLY B 1 77 ? -11.578 2.625 -3.982 1 92.12 77 GLY B C 1
ATOM 1727 O O . GLY B 1 77 ? -10.414 2.814 -4.32 1 92.12 77 GLY B O 1
ATOM 1728 N N . GLY B 1 78 ? -12.07 1.44 -3.582 1 96.5 78 GLY B N 1
ATOM 1729 C CA . GLY B 1 78 ? -11.305 0.215 -3.729 1 96.5 78 GLY B CA 1
ATOM 1730 C C . GLY B 1 78 ? -11.477 -0.74 -2.562 1 96.5 78 GLY B C 1
ATOM 1731 O O . GLY B 1 78 ? -12.422 -0.61 -1.78 1 96.5 78 GLY B O 1
ATOM 1732 N N . TYR B 1 79 ? -10.539 -1.721 -2.588 1 97.12 79 TYR B N 1
ATOM 1733 C CA . TYR B 1 79 ? -10.633 -2.783 -1.594 1 97.12 79 TYR B CA 1
ATOM 1734 C C . TYR B 1 79 ? -9.258 -3.125 -1.026 1 97.12 79 TYR B C 1
ATOM 1736 O O . TYR B 1 79 ? -8.242 -2.963 -1.704 1 97.12 79 TYR B O 1
ATOM 1744 N N . GLN B 1 80 ? -9.336 -3.531 0.192 1 97.88 80 GLN B N 1
ATOM 1745 C CA . GLN B 1 80 ? -8.172 -4.16 0.816 1 97.88 80 GLN B CA 1
ATOM 1746 C C . GLN B 1 80 ? -8.5 -5.578 1.278 1 97.88 80 GLN B C 1
ATOM 1748 O O . GLN B 1 80 ? -9.516 -5.805 1.935 1 97.88 80 GLN B O 1
ATOM 1753 N N . LEU B 1 81 ? -7.699 -6.48 0.854 1 97.81 81 LEU B N 1
ATOM 1754 C CA . LEU B 1 81 ? -7.785 -7.875 1.265 1 97.81 81 LEU B CA 1
ATOM 1755 C C . LEU B 1 81 ? -6.672 -8.227 2.244 1 97.81 81 LEU B C 1
ATOM 1757 O O . LEU B 1 81 ? -5.52 -7.836 2.045 1 97.81 81 LEU B O 1
ATOM 1761 N N . LYS B 1 82 ? -7.012 -8.914 3.305 1 98 82 LYS B N 1
ATOM 1762 C CA . LYS B 1 82 ? -6.012 -9.32 4.293 1 98 82 LYS B CA 1
ATOM 1763 C C . LYS B 1 82 ? -6.027 -10.828 4.5 1 98 82 LYS B C 1
ATOM 1765 O O . LYS B 1 82 ? -7.082 -11.461 4.43 1 98 82 LYS B O 1
ATOM 1770 N N . GLY B 1 83 ? -4.895 -11.312 4.785 1 97.62 83 GLY B N 1
ATOM 1771 C CA . GLY B 1 83 ? -4.742 -12.734 5.066 1 97.62 83 GLY B CA 1
ATOM 1772 C C . GLY B 1 83 ? -3.295 -13.156 5.238 1 97.62 83 GLY B C 1
ATOM 1773 O O . GLY B 1 83 ? -2.447 -12.344 5.617 1 97.62 83 GLY B O 1
ATOM 1774 N N . SER B 1 84 ? -3.061 -14.438 5.066 1 98.06 84 SER B N 1
ATOM 1775 C CA . SER B 1 84 ? -1.717 -15 5.16 1 98.06 84 SER B CA 1
ATOM 1776 C C . SER B 1 84 ? -1.248 -15.539 3.812 1 98.06 84 SER B C 1
ATOM 1778 O O . SER B 1 84 ? -2.012 -16.188 3.1 1 98.06 84 SER B O 1
ATOM 1780 N N . ALA B 1 85 ? -0.045 -15.172 3.516 1 98.44 85 ALA B N 1
ATOM 1781 C CA . ALA B 1 85 ? 0.57 -15.703 2.303 1 98.44 85 ALA B CA 1
ATOM 1782 C C . ALA B 1 85 ? 1.196 -17.078 2.559 1 98.44 85 ALA B C 1
ATOM 1784 O O . ALA B 1 85 ? 1.799 -17.297 3.611 1 98.44 85 ALA B O 1
ATOM 1785 N N . GLU B 1 86 ? 1.058 -17.906 1.614 1 97.62 86 GLU B N 1
ATOM 1786 C CA . GLU B 1 86 ? 1.667 -19.234 1.654 1 97.62 86 GLU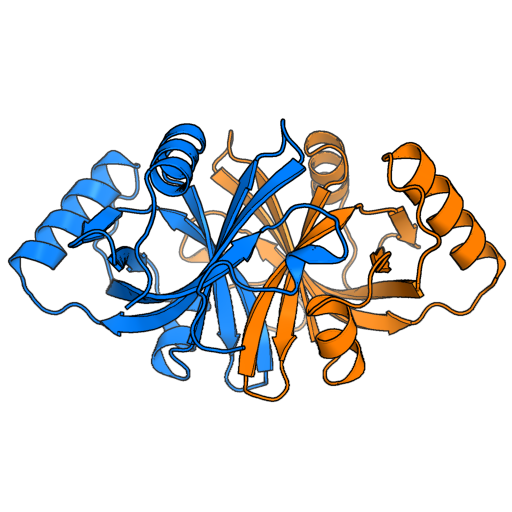 B CA 1
ATOM 1787 C C . GLU B 1 86 ? 2.428 -19.531 0.365 1 97.62 86 GLU B C 1
ATOM 1789 O O . GLU B 1 86 ? 1.969 -19.188 -0.726 1 97.62 86 GLU B O 1
ATOM 1794 N N . GLU B 1 87 ? 3.5 -20.188 0.512 1 98.31 87 GLU B N 1
ATOM 1795 C CA . GLU B 1 87 ? 4.285 -20.531 -0.667 1 98.31 87 GLU B CA 1
ATOM 1796 C C . GLU B 1 87 ? 3.596 -21.609 -1.49 1 98.31 87 GLU B C 1
ATOM 1798 O O . GLU B 1 87 ? 3.064 -22.578 -0.936 1 98.31 87 GLU B O 1
ATOM 1803 N N . VAL B 1 88 ? 3.607 -21.391 -2.77 1 97.62 88 VAL B N 1
ATOM 1804 C CA . VAL B 1 88 ? 3.111 -22.375 -3.717 1 97.62 88 VAL B CA 1
ATOM 1805 C C . VAL B 1 88 ? 4.27 -23.219 -4.238 1 97.62 88 VAL B C 1
ATOM 1807 O O . VAL B 1 88 ? 5.234 -22.688 -4.793 1 97.62 88 VAL B O 1
ATOM 1810 N N . THR B 1 89 ? 4.109 -24.547 -4.102 1 96.12 89 THR B N 1
ATOM 1811 C CA . THR B 1 89 ? 5.188 -25.406 -4.551 1 96.12 89 THR B CA 1
ATOM 1812 C C . THR B 1 89 ? 4.711 -26.328 -5.676 1 96.12 89 THR B C 1
ATOM 1814 O O . THR B 1 89 ? 5.52 -26.984 -6.328 1 96.12 89 THR B O 1
ATOM 1817 N N . ASP B 1 90 ? 3.406 -26.328 -5.98 1 96.44 90 ASP B N 1
ATOM 1818 C CA . ASP B 1 90 ? 2.881 -27.078 -7.113 1 96.44 90 ASP B CA 1
ATOM 1819 C C . ASP B 1 90 ? 3.535 -26.625 -8.422 1 96.44 90 ASP B C 1
ATOM 1821 O O . ASP B 1 90 ? 3.402 -25.469 -8.82 1 96.44 90 ASP B O 1
ATOM 1825 N N . PRO B 1 91 ? 4.188 -27.516 -9.07 1 97 91 PRO B N 1
ATOM 1826 C CA . PRO B 1 91 ? 4.934 -27.125 -10.266 1 97 91 PRO B CA 1
ATOM 1827 C C . PRO B 1 91 ? 4.039 -26.516 -11.344 1 97 91 PRO B C 1
ATOM 1829 O O . PRO B 1 91 ? 4.473 -25.641 -12.094 1 97 91 PRO B O 1
ATOM 1832 N N . LYS B 1 92 ? 2.893 -27.031 -11.461 1 96.88 92 LYS B N 1
ATOM 1833 C CA . LYS B 1 92 ? 1.974 -26.5 -12.469 1 96.88 92 LYS B CA 1
ATOM 1834 C C . LYS B 1 92 ? 1.636 -25.031 -12.195 1 96.88 92 LYS B C 1
ATOM 1836 O O . LYS B 1 92 ? 1.637 -24.219 -13.109 1 96.88 92 LYS B O 1
ATOM 1841 N N . LEU B 1 93 ? 1.357 -24.75 -10.953 1 96.5 93 LEU B N 1
ATOM 1842 C CA . LEU B 1 93 ? 1.018 -23.391 -10.578 1 96.5 93 LEU B CA 1
ATOM 1843 C C . LEU B 1 93 ? 2.232 -22.469 -10.688 1 96.5 93 LEU B C 1
ATOM 1845 O O . LEU B 1 93 ? 2.104 -21.312 -11.062 1 96.5 93 LEU B O 1
ATOM 1849 N N . VAL B 1 94 ? 3.387 -22.953 -10.344 1 97.75 94 VAL B N 1
ATOM 1850 C CA . VAL B 1 94 ? 4.617 -22.188 -10.445 1 97.75 94 VAL B CA 1
ATOM 1851 C C . VAL B 1 94 ? 4.883 -21.828 -11.914 1 97.75 94 VAL B C 1
ATOM 1853 O O . VAL B 1 94 ? 5.219 -20.688 -12.234 1 97.75 94 VAL B O 1
ATOM 1856 N N . LEU B 1 95 ? 4.684 -22.812 -12.805 1 97.38 95 LEU B N 1
ATOM 1857 C CA . LEU B 1 95 ? 4.879 -22.578 -14.234 1 97.38 95 LEU B CA 1
ATOM 1858 C C . LEU B 1 95 ? 3.873 -21.547 -14.75 1 97.38 95 LEU B C 1
ATOM 1860 O O . LEU B 1 95 ? 4.219 -20.688 -15.57 1 97.38 95 LEU B O 1
ATOM 1864 N N . GLN B 1 96 ? 2.664 -21.719 -14.305 1 96.75 96 GLN B N 1
ATOM 1865 C CA . GLN B 1 96 ? 1.64 -20.75 -14.672 1 96.75 96 GLN B CA 1
ATOM 1866 C C . GLN B 1 96 ? 2.037 -19.344 -14.242 1 96.75 96 GLN B C 1
ATOM 1868 O O . GLN B 1 96 ? 1.871 -18.375 -15.008 1 96.75 96 GLN B O 1
ATOM 1873 N N . ALA B 1 97 ? 2.518 -19.172 -13.039 1 97.38 97 ALA B N 1
ATOM 1874 C CA . ALA B 1 97 ? 2.949 -17.875 -12.516 1 97.38 97 ALA B CA 1
ATOM 1875 C C . ALA B 1 97 ? 4.094 -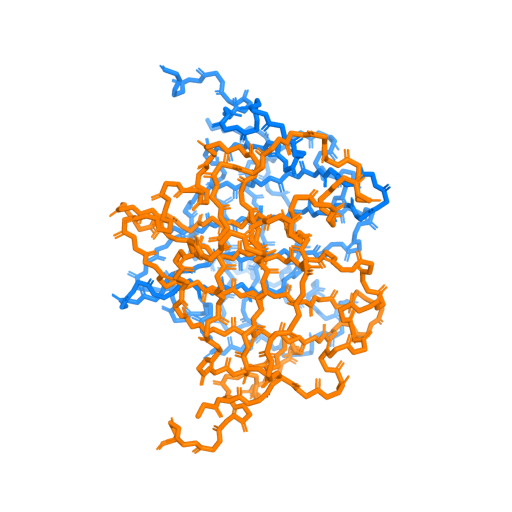17.312 -13.352 1 97.38 97 ALA B C 1
ATOM 1877 O O . ALA B 1 97 ? 4.105 -16.109 -13.664 1 97.38 97 ALA B O 1
ATOM 1878 N N . GLU B 1 98 ? 5.027 -18.156 -13.672 1 97.56 98 GLU B N 1
ATOM 1879 C CA . GLU B 1 98 ? 6.16 -17.75 -14.492 1 97.56 98 GLU B CA 1
ATOM 1880 C C . GLU B 1 98 ? 5.699 -17.203 -15.844 1 97.56 98 GLU B C 1
ATOM 1882 O O . GLU B 1 98 ? 6.172 -16.172 -16.297 1 97.56 98 GLU B O 1
ATOM 1887 N N . THR B 1 99 ? 4.801 -17.953 -16.5 1 97.88 99 THR B N 1
ATOM 1888 C CA . THR B 1 99 ? 4.266 -17.547 -17.797 1 97.88 99 THR B CA 1
ATOM 1889 C C . THR B 1 99 ? 3.564 -16.203 -17.688 1 97.88 99 THR B C 1
ATOM 1891 O O . THR B 1 99 ? 3.791 -15.312 -18.516 1 97.88 99 THR B O 1
ATOM 1894 N N . ARG B 1 100 ? 2.773 -16.078 -16.672 1 97.06 100 ARG B N 1
ATOM 1895 C CA . ARG B 1 100 ? 2.031 -14.836 -16.469 1 97.06 100 ARG B CA 1
ATOM 1896 C C . ARG B 1 100 ? 2.977 -13.664 -16.203 1 97.06 100 ARG B C 1
ATOM 1898 O O . ARG B 1 100 ? 2.758 -12.562 -16.703 1 97.06 100 ARG B O 1
ATOM 1905 N N . LEU B 1 101 ? 4.008 -13.852 -15.406 1 96.38 101 LEU B N 1
ATOM 1906 C CA . LEU B 1 101 ? 4.996 -12.812 -15.141 1 96.38 101 LEU B CA 1
ATOM 1907 C C . LEU B 1 101 ? 5.633 -12.32 -16.438 1 96.38 101 LEU B C 1
ATOM 1909 O O . LEU B 1 101 ? 5.797 -11.117 -16.625 1 96.38 101 LEU B O 1
ATOM 1913 N N . LYS B 1 102 ? 5.914 -13.266 -17.297 1 96.25 102 LYS B N 1
ATOM 1914 C CA . LYS B 1 102 ? 6.516 -12.922 -18.578 1 96.25 102 LYS B CA 1
ATOM 1915 C C . LYS B 1 102 ? 5.566 -12.07 -19.422 1 96.25 102 LYS B C 1
ATOM 1917 O O . LYS B 1 102 ? 6 -11.141 -20.109 1 96.25 102 LYS B O 1
ATOM 1922 N N . GLU B 1 103 ? 4.297 -12.398 -19.391 1 96.38 103 GLU B N 1
ATOM 1923 C CA . GLU B 1 103 ? 3.291 -11.633 -20.109 1 96.38 103 GLU B CA 1
ATOM 1924 C C . GLU B 1 103 ? 3.25 -10.188 -19.625 1 96.38 103 GLU B C 1
ATOM 1926 O O . GLU B 1 103 ? 2.893 -9.281 -20.391 1 96.38 103 GLU B O 1
ATOM 1931 N N . PHE B 1 104 ? 3.652 -9.992 -18.375 1 94.06 104 PHE B N 1
ATOM 1932 C CA . PHE B 1 104 ? 3.631 -8.648 -17.797 1 94.06 104 PHE B CA 1
ATOM 1933 C C . PHE B 1 104 ? 4.996 -7.984 -17.922 1 94.06 104 PHE B C 1
ATOM 1935 O O . PHE B 1 104 ? 5.234 -6.926 -17.344 1 94.06 104 PHE B O 1
ATOM 1942 N N . GLY B 1 105 ? 5.914 -8.641 -18.594 1 93.06 105 GLY B N 1
ATOM 1943 C CA . GLY B 1 105 ? 7.191 -8.039 -18.938 1 93.06 105 GLY B CA 1
ATOM 1944 C C . GLY B 1 105 ? 8.273 -8.32 -17.922 1 93.06 105 GLY B C 1
ATOM 1945 O O . GLY B 1 105 ? 9.336 -7.691 -17.938 1 93.06 105 GLY B O 1
ATOM 1946 N N . ILE B 1 106 ? 7.988 -9.133 -16.953 1 94.25 106 ILE B N 1
ATOM 1947 C CA . ILE B 1 106 ? 9.008 -9.578 -16.016 1 94.25 106 ILE B CA 1
ATOM 1948 C C . ILE B 1 106 ? 9.633 -10.883 -16.5 1 94.25 106 ILE B C 1
ATOM 1950 O O . ILE B 1 106 ? 9.008 -11.938 -16.422 1 94.25 106 ILE B O 1
ATOM 1954 N N . LEU B 1 107 ? 10.828 -10.797 -16.891 1 93.81 107 LEU B N 1
ATOM 1955 C CA . LEU B 1 107 ? 11.453 -11.938 -17.562 1 93.81 107 LEU B CA 1
ATOM 1956 C C . LEU B 1 107 ? 12.156 -12.844 -16.547 1 93.81 107 LEU B C 1
ATOM 1958 O O . LEU B 1 107 ? 12.477 -13.992 -16.859 1 93.81 107 LEU B O 1
ATOM 1962 N N . GLU B 1 108 ? 12.352 -12.289 -15.391 1 93.12 108 GLU B N 1
ATOM 1963 C CA . GLU B 1 108 ? 12.953 -13.094 -14.336 1 93.12 108 GLU B CA 1
ATOM 1964 C C . GLU B 1 108 ? 12.055 -14.258 -13.938 1 93.12 108 GLU B C 1
ATOM 1966 O O . GLU B 1 108 ? 10.828 -14.109 -13.859 1 93.12 108 GLU B O 1
ATOM 1971 N N . LYS B 1 109 ? 12.695 -15.391 -13.727 1 94.75 109 LYS B N 1
ATOM 1972 C CA . LYS B 1 109 ? 11.953 -16.484 -13.102 1 94.75 109 LYS B CA 1
ATOM 1973 C C . LYS B 1 109 ? 11.594 -16.156 -11.664 1 94.75 109 LYS B C 1
ATOM 1975 O O . LYS B 1 109 ? 12.398 -15.586 -10.922 1 94.75 109 LYS B O 1
ATOM 1980 N N . PRO B 1 110 ? 10.367 -16.516 -11.312 1 96.62 110 PRO B N 1
ATOM 1981 C CA . PRO B 1 110 ? 10.031 -16.219 -9.922 1 96.62 110 PRO B CA 1
ATOM 1982 C C . PRO B 1 110 ? 10.914 -16.953 -8.922 1 96.62 110 PRO B C 1
ATOM 1984 O O . PRO B 1 110 ? 11.195 -18.141 -9.102 1 96.62 110 PRO B O 1
ATOM 1987 N N . LYS B 1 111 ? 11.375 -16.25 -7.938 1 96.69 111 LYS B N 1
ATOM 1988 C CA . LYS B 1 111 ? 12.102 -16.844 -6.828 1 96.69 111 LYS B CA 1
ATOM 1989 C C . LYS B 1 111 ? 11.156 -17.609 -5.898 1 96.69 111 LYS B C 1
ATOM 1991 O O . LYS B 1 111 ? 11.516 -18.656 -5.371 1 96.69 111 LYS B O 1
ATOM 1996 N N . LYS B 1 112 ? 9.977 -17.062 -5.711 1 97.94 112 LYS B N 1
ATOM 1997 C CA . LYS B 1 112 ? 8.914 -17.703 -4.938 1 97.94 112 LYS B CA 1
ATOM 1998 C C . LYS B 1 112 ? 7.539 -17.297 -5.461 1 97.94 112 LYS B C 1
ATOM 2000 O O . LYS B 1 112 ? 7.332 -16.141 -5.855 1 97.94 112 LYS B O 1
ATOM 2005 N N . VAL B 1 113 ? 6.609 -18.234 -5.438 1 98.5 113 VAL B N 1
ATOM 2006 C CA . VAL B 1 113 ? 5.203 -18 -5.758 1 98.5 113 VAL B CA 1
ATOM 2007 C C . VAL B 1 113 ? 4.359 -18.109 -4.492 1 98.5 113 VAL B C 1
ATOM 2009 O O . VAL B 1 113 ? 4.562 -19 -3.674 1 98.5 113 VAL B O 1
ATOM 2012 N N . TRP B 1 114 ? 3.469 -17.141 -4.328 1 98.56 114 TRP B N 1
ATOM 2013 C CA . TRP B 1 114 ? 2.639 -17.078 -3.129 1 98.56 114 TRP B CA 1
ATOM 2014 C C . TRP B 1 114 ? 1.158 -17.172 -3.486 1 98.56 114 TRP B C 1
ATOM 2016 O O . TRP B 1 114 ? 0.742 -16.703 -4.551 1 98.56 114 TRP B O 1
ATOM 2026 N N . THR B 1 115 ? 0.398 -17.75 -2.572 1 98 115 THR B N 1
ATOM 2027 C CA . THR B 1 115 ? -1.036 -17.484 -2.535 1 98 115 THR B CA 1
ATOM 2028 C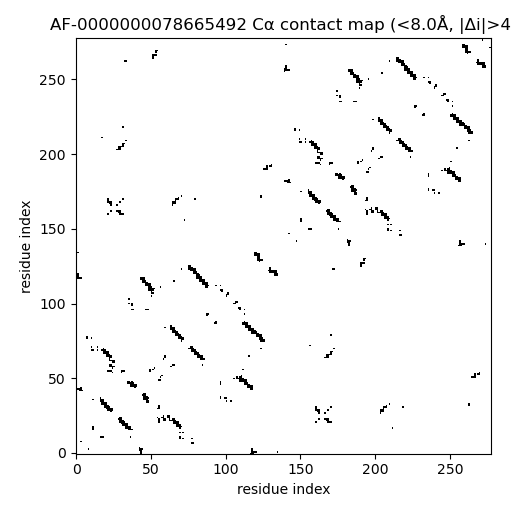 C . THR B 1 115 ? -1.41 -16.703 -1.279 1 98 115 THR B C 1
ATOM 2030 O O . THR B 1 115 ? -0.87 -16.953 -0.201 1 98 115 THR B O 1
ATOM 2033 N N . LEU B 1 116 ? -2.217 -15.75 -1.455 1 97.56 116 LEU B N 1
ATOM 2034 C CA . LEU B 1 116 ? -2.857 -15.102 -0.317 1 97.56 116 LEU B CA 1
ATOM 2035 C C . LEU B 1 116 ? -4.238 -15.695 -0.058 1 97.56 116 LEU B C 1
ATOM 2037 O O . LEU B 1 116 ? -5.164 -15.492 -0.845 1 97.56 116 LEU B O 1
ATOM 2041 N N . ALA B 1 117 ? -4.359 -16.422 0.992 1 96.25 117 ALA B N 1
ATOM 2042 C CA . ALA B 1 117 ? -5.684 -16.844 1.458 1 96.25 117 ALA B CA 1
ATOM 2043 C C . ALA B 1 117 ? -6.41 -15.68 2.133 1 96.25 117 ALA B C 1
ATOM 2045 O O . ALA B 1 117 ? -6.055 -15.273 3.244 1 96.25 117 ALA B O 1
ATOM 2046 N N . VAL B 1 118 ? -7.469 -15.188 1.455 1 96.69 118 VAL B N 1
ATOM 2047 C CA . VAL B 1 118 ? -8.148 -13.977 1.921 1 96.69 118 VAL B CA 1
ATOM 2048 C C . VAL B 1 118 ? -9 -14.312 3.145 1 96.69 118 VAL B C 1
ATOM 2050 O O . VAL B 1 118 ? -9.812 -15.234 3.111 1 96.69 118 VAL B O 1
ATOM 2053 N N . LYS B 1 119 ? -8.805 -13.57 4.16 1 96.25 119 LYS B N 1
ATOM 2054 C CA . LYS B 1 119 ? -9.555 -13.773 5.395 1 96.25 119 LYS B CA 1
ATOM 2055 C C . LYS B 1 119 ? -10.523 -12.625 5.648 1 96.25 119 LYS B C 1
ATOM 2057 O O . LYS B 1 119 ? -11.586 -12.82 6.246 1 96.25 119 LYS B O 1
ATOM 2062 N N . GLU B 1 120 ? -10.188 -11.438 5.27 1 95.88 120 GLU B N 1
ATOM 2063 C CA . GLU B 1 120 ? -11.008 -10.242 5.445 1 95.88 120 GLU B CA 1
ATOM 2064 C C . GLU B 1 120 ? -10.914 -9.32 4.23 1 95.88 120 GLU B C 1
ATOM 2066 O O . GLU B 1 120 ? -9.875 -9.266 3.568 1 95.88 120 GLU B O 1
ATOM 2071 N N . VAL B 1 121 ? -12 -8.656 3.957 1 96.56 121 VAL B N 1
ATOM 2072 C CA . VAL B 1 121 ? -12.055 -7.645 2.902 1 96.56 121 VAL B CA 1
ATOM 2073 C C . VAL B 1 121 ? -12.617 -6.34 3.465 1 96.56 121 VAL B C 1
ATOM 2075 O O . VAL B 1 121 ? -13.617 -6.348 4.18 1 96.56 121 VAL B O 1
ATOM 2078 N N . PHE B 1 122 ? -11.984 -5.246 3.148 1 96.31 122 PHE B N 1
ATOM 2079 C CA . PHE B 1 122 ? -12.398 -3.92 3.594 1 96.31 122 PHE B CA 1
ATOM 2080 C C . PHE B 1 122 ? -12.555 -2.975 2.41 1 96.31 122 PHE B C 1
ATOM 2082 O O . PHE B 1 122 ? -11.945 -3.182 1.359 1 96.31 122 PHE B O 1
ATOM 2089 N N . SER B 1 123 ? -13.391 -1.959 2.648 1 95.25 123 SER B N 1
ATOM 2090 C CA . SER B 1 123 ? -13.445 -0.84 1.712 1 95.25 123 SER B CA 1
ATOM 2091 C C . SER B 1 123 ? -12.305 0.141 1.96 1 95.25 123 SER B C 1
ATOM 2093 O O . SER B 1 123 ? -11.906 0.363 3.105 1 95.25 123 SER B O 1
ATOM 2095 N N . LEU B 1 124 ? -11.773 0.76 0.876 1 96.19 124 LEU B N 1
ATOM 2096 C CA . LEU B 1 124 ? -10.742 1.784 1.007 1 96.19 124 LEU B CA 1
ATOM 2097 C C . LEU B 1 124 ? -11.344 3.18 0.875 1 96.19 124 LEU B C 1
ATOM 2099 O O . LEU B 1 124 ? -10.609 4.176 0.851 1 96.19 124 LEU B O 1
ATOM 2103 N N . GLU B 1 125 ? -12.656 3.221 0.73 1 91.12 125 GLU B N 1
ATOM 2104 C CA . GLU B 1 125 ? -13.305 4.523 0.682 1 91.12 125 GLU B CA 1
ATOM 2105 C C . GLU B 1 125 ? -13.117 5.285 1.99 1 91.12 125 GLU B C 1
ATOM 2107 O O . GLU B 1 125 ? -13.195 4.699 3.072 1 91.12 125 GLU B O 1
ATOM 2112 N N . PRO B 1 126 ? -12.867 6.582 1.848 1 88.5 126 PRO B N 1
ATOM 2113 C CA . PRO B 1 126 ? -12.719 7.355 3.084 1 88.5 126 PRO B CA 1
ATOM 2114 C C . PRO B 1 126 ? -14.039 7.535 3.83 1 88.5 126 PRO B C 1
ATOM 2116 O O . PRO B 1 126 ? -14.844 8.398 3.471 1 88.5 126 PRO B O 1
ATOM 2119 N N . SER B 1 127 ? -14.242 6.727 4.723 1 88.5 127 SER B N 1
ATOM 2120 C CA . SER B 1 127 ? -15.461 6.773 5.531 1 88.5 127 SER B CA 1
ATOM 2121 C C . SER B 1 127 ? -15.266 6.039 6.852 1 88.5 127 SER B C 1
ATOM 2123 O O . SER B 1 127 ? -14.375 5.199 6.98 1 88.5 127 SER B O 1
ATOM 2125 N N . ALA B 1 128 ? -16.141 6.359 7.785 1 82.25 128 ALA B N 1
ATOM 2126 C CA . ALA B 1 128 ? -16.109 5.676 9.078 1 82.25 128 ALA B CA 1
ATOM 2127 C C . ALA B 1 128 ? -16.438 4.195 8.922 1 82.25 128 ALA B C 1
ATOM 2129 O O . ALA B 1 128 ? -16.062 3.379 9.766 1 82.25 128 ALA B O 1
ATOM 2130 N N . LYS B 1 129 ? -17.078 3.822 7.863 1 82.94 129 LYS B N 1
ATOM 2131 C CA . LYS B 1 129 ? -17.547 2.453 7.652 1 82.94 129 LYS B CA 1
ATOM 2132 C C . LYS B 1 129 ? -16.406 1.562 7.16 1 82.94 129 LYS B C 1
ATOM 2134 O O . LYS B 1 129 ? -16.5 0.334 7.238 1 82.94 129 LYS B O 1
ATOM 2139 N N . SER B 1 130 ? -15.359 2.16 6.773 1 85.31 130 SER B N 1
ATOM 2140 C CA . SER B 1 130 ? -14.281 1.411 6.137 1 85.31 130 SER B CA 1
ATOM 2141 C C . SER B 1 130 ? -13.477 0.62 7.164 1 85.31 130 SER B C 1
ATOM 2143 O O . SER B 1 130 ? -12.648 -0.219 6.797 1 85.31 130 SER B O 1
ATOM 2145 N N . ARG B 1 131 ? -13.812 0.756 8.398 1 83 131 ARG B N 1
ATOM 2146 C CA . ARG B 1 131 ? -13.141 -0.022 9.438 1 83 131 ARG B CA 1
ATOM 2147 C C . ARG B 1 131 ? -13.75 -1.413 9.562 1 83 131 ARG B C 1
ATOM 2149 O O . ARG B 1 131 ? -13.172 -2.299 10.195 1 83 131 ARG B O 1
ATOM 2156 N N . HIS B 1 132 ? -14.891 -1.562 8.961 1 81.5 132 HIS B N 1
ATOM 2157 C CA . HIS B 1 132 ? -15.578 -2.842 9.07 1 81.5 132 HIS B CA 1
ATOM 2158 C C . HIS B 1 132 ? -15.344 -3.707 7.836 1 81.5 132 HIS B C 1
ATOM 2160 O O . HIS B 1 132 ? -15.445 -3.223 6.703 1 81.5 132 HIS B O 1
ATOM 2166 N N . SER B 1 133 ? -15.078 -4.938 8.102 1 84.56 133 SER B N 1
ATOM 2167 C CA . SER B 1 133 ? -14.898 -5.875 6.996 1 84.56 133 SER B CA 1
ATOM 2168 C C . SER B 1 133 ? -16.234 -6.23 6.359 1 84.56 133 SER B C 1
ATOM 2170 O O . SER B 1 133 ? -17.281 -6.156 7.008 1 84.56 133 SER B O 1
ATOM 2172 N N . PHE B 1 134 ? -16.219 -6.492 5.086 1 80.56 134 PHE B N 1
ATOM 2173 C CA . PHE B 1 134 ? -17.406 -6.98 4.402 1 80.56 134 PHE B CA 1
ATOM 2174 C C . PHE B 1 134 ? -17.781 -8.383 4.883 1 80.56 134 PHE B C 1
ATOM 2176 O O . PHE B 1 134 ? -18.891 -8.852 4.664 1 80.56 134 PHE B O 1
ATOM 2183 N N . SER B 1 135 ? -16.719 -9.023 5.434 1 64.75 135 SER B N 1
ATOM 2184 C CA . SER B 1 135 ? -16.922 -10.414 5.836 1 64.75 135 SER B CA 1
ATOM 2185 C C . SER B 1 135 ? -17.688 -10.5 7.152 1 64.75 135 SER B C 1
ATOM 2187 O O . SER B 1 135 ? -17.406 -9.758 8.094 1 64.75 135 SER B O 1
ATOM 2189 N N . PRO B 1 136 ? -18.922 -11.016 7.195 1 50.88 136 PRO B N 1
ATOM 2190 C CA . PRO B 1 136 ? -19.75 -11.141 8.391 1 50.88 136 PRO B CA 1
ATOM 2191 C C . PRO B 1 136 ? -19.016 -11.75 9.57 1 50.88 136 PRO B C 1
ATOM 2193 O O . PRO B 1 136 ? -19.422 -11.57 10.719 1 50.88 136 PRO B O 1
ATOM 2196 N N . TYR B 1 137 ? -18.188 -12.719 9.453 1 41.31 137 TYR B N 1
ATOM 2197 C CA . TYR B 1 137 ? -17.891 -13.531 10.633 1 41.31 137 TYR B CA 1
ATOM 2198 C C . TYR B 1 137 ? -17.156 -12.711 11.688 1 41.31 137 TYR B C 1
ATOM 2200 O O . TYR B 1 137 ? -17.094 -13.109 12.852 1 41.31 137 TYR B O 1
ATOM 2208 N N . TYR B 1 138 ? -16.109 -11.969 11.477 1 36.03 138 TYR B N 1
ATOM 2209 C CA . TYR B 1 138 ? -15.32 -11.469 12.602 1 36.03 138 TYR B CA 1
ATOM 2210 C C . TYR B 1 138 ? -15.961 -10.234 13.211 1 36.03 138 TYR B C 1
ATOM 2212 O O . TYR B 1 138 ? -15.281 -9.25 13.516 1 36.03 138 TYR B O 1
ATOM 2220 N N . ARG B 1 139 ? -17.266 -10.094 13.109 1 27.31 139 ARG B N 1
ATOM 2221 C CA . ARG B 1 139 ? -17.844 -9.188 14.102 1 27.31 139 ARG B CA 1
ATOM 2222 C C . ARG B 1 139 ? -17.828 -9.82 15.492 1 27.31 139 ARG B C 1
ATOM 2224 O O . ARG B 1 139 ? -18.141 -11 15.641 1 27.31 139 ARG B O 1
#

Nearest PDB structures (foldseek):
  7kpz-assembly1_A  TM=8.582E-01  e=1.562E-10  Streptococcus sp.
  7kq2-assembly1_A  TM=8.768E-01  e=9.022E-10  Streptococcus sp.
  2htd-assembly1_A  TM=8.288E-01  e=4.276E-08  Lactobacillus delbrueckii subsp. bulgaricus ATCC BAA-365
  2hq7-assembly1_B  TM=7.764E-01  e=1.298E-07  Clostridium acetobutylicum
  2fhq-assembly1_B  TM=7.658E-01  e=1.844E-07  Bacteroides thetaiotaomicron VPI-5482

InterPro domains:
  IPR011576 Pyridoxamine 5'-phosphate oxidase, N-terminal [PF01243] (9-122)
  IPR012349 FMN-binding split barrel [G3DSA:2.30.110.10] (4-134)

Organism: Nitrososphaera gargensis (strain Ga9.2) (NCBI:txid1237085)

Foldseek 3Di:
DDFQDPVQVVLCVVVVQWKWKWFAAPVGDIDIDIWGFLDQDPRFKTKTFALDCDDRNRRCVVPFWMKIWRADPVVRKTKIFIAGKDWDDPPVVLVSNQVSCVVVPNNGRTPTMIMGGTDFMFMSHPDPRRVDTPDPPPD/DDFQDPVQVVLCVVVVQWKWKWFAAPVGDIDIDIWGFLDQDPRFKTKTFALDCDDRNRRCVVPFWMKIWRADPVVRKTKIFIAGKDWDDPPVVLVSNQVSCVVVPNNGRTPTMIMGGTDFMFMSHPDPRRVDTPDPPPD

Solvent-accessible surface area (backbone atoms only — not comparable to full-atom values): 14504 Å² total; per-residue (Å²): 128,41,69,61,47,70,69,56,53,51,48,35,55,74,49,72,27,48,32,36,38,23,24,27,38,95,86,56,44,29,40,74,40,77,39,51,58,59,43,70,50,91,42,32,26,42,27,34,62,30,58,47,88,36,66,63,48,54,14,42,74,76,36,33,38,31,19,37,35,43,76,38,80,89,75,54,30,42,37,35,38,31,33,42,48,41,79,54,77,54,63,69,59,47,51,50,41,40,54,43,37,40,76,73,70,39,78,58,63,56,74,45,36,34,33,35,46,32,61,40,37,26,46,51,36,90,52,80,66,32,63,46,53,76,51,74,75,86,112,128,39,69,61,47,69,70,57,53,51,49,36,55,74,48,73,29,49,32,36,37,23,24,27,37,97,86,55,44,29,41,74,42,78,39,53,58,58,43,70,48,91,43,31,26,44,28,35,61,30,57,46,88,36,65,65,47,55,13,42,75,76,37,31,38,31,19,38,36,42,76,38,80,89,76,55,30,42,38,34,36,29,32,42,49,40,78,53,76,55,62,69,59,46,50,49,41,40,54,43,36,41,74,73,70,39,78,59,62,55,75,44,37,34,31,34,46,33,61,40,38,26,45,51,36,92,50,80,66,32,65,46,54,76,48,74,75,87,111

Radius of gyration: 17.88 Å; Cα contacts (8 Å, |Δi|>4): 666; chains: 2; bounding box: 44×54×39 Å

pLDDT: mean 93.56, std 10.85, range [27.31, 98.88]

Secondary structure (DSSP, 8-state):
-----HHHHHHHHHTTTEEEEEEE-TTS-EEEEEEE--EEETTTEEEEEESS-SHHHHHHHH--EEEEEEEETTTTEEEEEEEEEEE---HHHHHHHHHHHHHTT--SPPSEEEEEEEEEEEE-SSSGGGGSBS-STT-/-----HHHHHHHHHTTTEEEEEEE-TT--EEEEEEE--EEETTTEEEEEESS-SHHHHHHHH--EEEEEEEETTTTEEEEEEEEEEE---HHHHHHHHHHHHHTT--SPPSEEEEEEEEEEEE-SSSGGGGSBS-STT-